Protein AF-A0A7S4QIR2-F1 (afdb_monomer_lite)

Secondary structure (DSSP, 8-state):
-PPPP---------------SSSHHHHHHHHHHHHHHHHHHHHTS--------------------------S--GGGSTTSPEEEEEEGGGGGGSTT-S---TT--SHHHHHHHHH-SS--TTTHHHHHHHHHHEEEEEEEEEEE-SSS-EEEEEEEEEETTS-EEEEEPPPPTT-PPP------------------S----------PPPPTTTHHHHTT-SSEEEES-GGGHHHHHH-TT--BTTBEEEE--GGG-EEETTEEEEEEEEESSSSEEEEEESS-TTPPEEEEETTS-EEEE---HHHHHHHHHHHHHHS---------SS---------

Sequence (340 aa):
AGFPAMAWDYGSPSIVYMLTSGTLPYVLALSIILPAVLATLLLRQPRRSAKATAARGGREARRPSVVEDESPGSLHEEPWCPRFEVKDWREADVIPGCPWDFEGCETVVDALGRIWCEALPGELEPAFEVLKIKVRGLQVARMAVSFPREEVRHAIIYTLQTGAELFGGDPLPRGRAPAAPAAQANAGLWQRRSGPQGGRTSAGQSGPASLPSHLAPFFHIHDGFGVLLSTRHLPLLLCSPDDSVDGSCFYVYPVRGLEAIKRHPHLFRFARVDRNCVACVHYHEEFAGIVYAESTGELVEEEEAPLAFIADTVSNIAGQRVVPPAYLGGPGAFGVTACE

Organism: NCBI:txid311494

Foldseek 3Di:
DDDDDDDDDDDDDDDDDDPDDDCVVVVVVCVVVVVVVVVVVVVPPPPPDDDDDDDDDDDDDDDDPPPPPPPDDDPCPPLQRKDKDKAFPVCQVVPPPRLFDCPPPPDPLSSLCRLLDPDADPLQVLLSVLLSVFFPGKMKMWIFGPPPHTDIWIKIWTQTPVRWIKIFTDADDDPCQPPDPDPDDDDDDDDDDDDDDDDDPPPDDDDQQGPQPLCNSVSRSGQFMWTDPDPVCVNVCVVPQVDADDRTHTQFHGSVPWAADPVGNQWTFGGDPDPFWTWIFGRPDNQTFIWIAGVVRDIDGDNDGPSNVVSVVSSCVSVDPPPVPVCPDDPDPPDDDDDD

Structure (mmCIF, N/CA/C/O backbone):
data_AF-A0A7S4QIR2-F1
#
_entry.id   AF-A0A7S4QIR2-F1
#
loop_
_atom_site.group_PDB
_atom_site.id
_atom_site.type_symbol
_atom_site.label_atom_id
_atom_site.label_alt_id
_atom_site.label_comp_id
_atom_site.label_asym_id
_atom_site.label_entity_id
_atom_site.label_seq_id
_atom_site.pdbx_PDB_ins_code
_atom_site.Cartn_x
_atom_site.Cartn_y
_atom_site.Cartn_z
_atom_site.occupancy
_atom_site.B_iso_or_equiv
_atom_site.auth_seq_id
_atom_site.auth_comp_id
_atom_site.auth_asym_id
_atom_site.auth_atom_id
_atom_site.pdbx_PDB_model_num
ATOM 1 N N . ALA A 1 1 ? 43.547 27.222 -8.861 1.00 40.31 1 ALA A N 1
ATOM 2 C CA . ALA A 1 1 ? 43.190 25.940 -9.494 1.00 40.31 1 ALA A CA 1
ATOM 3 C C . ALA A 1 1 ? 41.775 26.095 -10.028 1.00 40.31 1 ALA A C 1
ATOM 5 O O . ALA A 1 1 ? 40.846 26.173 -9.237 1.00 40.31 1 ALA A O 1
ATOM 6 N N . GLY A 1 2 ? 41.659 26.358 -11.330 1.00 33.16 2 GLY A N 1
ATOM 7 C CA . GLY A 1 2 ? 40.400 26.694 -11.995 1.00 33.16 2 GLY A CA 1
ATOM 8 C C . GLY A 1 2 ? 39.723 25.452 -12.564 1.00 33.16 2 GLY A C 1
ATOM 9 O O . GLY A 1 2 ? 40.399 24.567 -13.083 1.00 33.16 2 GLY A O 1
ATOM 10 N N . PHE A 1 3 ? 38.400 25.409 -12.455 1.00 33.38 3 PHE A N 1
ATOM 11 C CA . PHE A 1 3 ? 37.543 24.425 -13.110 1.00 33.38 3 PHE A CA 1
ATOM 12 C C . PHE A 1 3 ? 37.238 24.879 -14.546 1.00 33.38 3 PHE A C 1
ATOM 14 O O . PHE A 1 3 ? 36.946 26.063 -14.739 1.00 33.38 3 PHE A O 1
ATOM 21 N N . PRO A 1 4 ? 37.283 23.992 -15.556 1.00 47.09 4 PRO A N 1
ATOM 22 C CA . PRO A 1 4 ? 36.848 24.340 -16.898 1.00 47.09 4 PRO A CA 1
ATOM 23 C C . PRO A 1 4 ? 35.325 24.199 -17.016 1.00 47.09 4 PRO A C 1
ATOM 25 O O . PRO A 1 4 ? 34.746 23.177 -16.653 1.00 47.09 4 PRO A O 1
ATOM 28 N N . ALA A 1 5 ? 34.689 25.237 -17.555 1.00 34.31 5 ALA A N 1
ATOM 29 C CA . ALA A 1 5 ? 33.314 25.197 -18.028 1.00 34.31 5 ALA A CA 1
ATOM 30 C C . ALA A 1 5 ? 33.271 24.474 -19.385 1.00 34.31 5 ALA A C 1
ATOM 32 O O . ALA A 1 5 ? 33.912 24.917 -20.338 1.00 34.31 5 ALA A O 1
ATOM 33 N N . MET A 1 6 ? 32.524 23.371 -19.477 1.00 34.59 6 MET A N 1
ATOM 34 C CA . MET A 1 6 ? 32.140 22.776 -20.759 1.00 34.59 6 MET A CA 1
ATOM 35 C C . MET A 1 6 ? 30.859 23.444 -21.254 1.00 34.59 6 MET A C 1
ATOM 37 O O . MET A 1 6 ? 29.791 23.279 -20.666 1.00 34.59 6 MET A O 1
ATOM 41 N N . ALA A 1 7 ? 30.988 24.194 -22.345 1.00 32.38 7 ALA A N 1
ATOM 42 C CA . ALA A 1 7 ? 29.878 24.632 -23.174 1.00 32.38 7 ALA A CA 1
ATOM 43 C C . ALA A 1 7 ? 29.442 23.470 -24.079 1.00 32.38 7 ALA A C 1
ATOM 45 O O . ALA A 1 7 ? 30.278 22.874 -24.758 1.00 32.38 7 ALA A O 1
ATOM 46 N N . TRP A 1 8 ? 28.146 23.165 -24.092 1.00 34.56 8 TRP A N 1
ATOM 47 C CA . TRP A 1 8 ? 27.540 22.282 -25.086 1.00 34.56 8 TRP A CA 1
ATOM 48 C C . TRP A 1 8 ? 26.846 23.139 -26.144 1.00 34.56 8 TRP A C 1
ATOM 50 O O . TRP A 1 8 ? 25.890 23.857 -25.851 1.00 34.56 8 TRP A O 1
ATOM 60 N N . ASP A 1 9 ? 27.373 23.065 -27.365 1.00 30.25 9 ASP A N 1
ATOM 61 C CA . ASP A 1 9 ? 26.787 23.600 -28.592 1.00 30.25 9 ASP A CA 1
ATOM 62 C C . ASP A 1 9 ? 25.507 22.820 -28.937 1.00 30.25 9 ASP A C 1
ATOM 64 O O . ASP A 1 9 ? 25.559 21.634 -29.269 1.00 30.25 9 ASP A O 1
ATOM 68 N N . TYR A 1 10 ? 24.348 23.482 -28.899 1.00 35.03 10 TYR A N 1
ATOM 69 C CA . TYR A 1 10 ? 23.108 22.958 -29.477 1.00 35.03 10 TYR A CA 1
ATOM 70 C C . TYR A 1 10 ? 22.998 23.412 -30.935 1.00 35.03 10 TYR A C 1
ATOM 72 O O . TYR A 1 10 ? 22.416 24.449 -31.253 1.00 35.03 10 TYR A O 1
ATOM 80 N N . GLY A 1 11 ? 23.563 22.609 -31.834 1.00 35.25 11 GLY A N 1
ATOM 81 C CA . GLY A 1 11 ? 23.350 22.714 -33.273 1.00 35.25 11 GLY A CA 1
ATOM 82 C C . GLY A 1 11 ? 22.461 21.580 -33.775 1.00 35.25 11 GLY A C 1
ATOM 83 O O . GLY A 1 11 ? 22.920 20.453 -33.936 1.00 35.25 11 GLY A O 1
ATOM 84 N N . SER A 1 12 ? 21.193 21.867 -34.073 1.00 33.28 12 SER A N 1
ATOM 85 C CA . SER A 1 12 ? 20.391 21.053 -34.998 1.00 33.28 12 SER A CA 1
ATOM 86 C C . SER A 1 12 ? 19.297 21.896 -35.653 1.00 33.28 12 SER A C 1
ATOM 88 O O . SER A 1 12 ? 18.289 22.203 -35.018 1.00 33.28 12 SER A O 1
ATOM 90 N N . PRO A 1 13 ? 19.453 22.268 -36.934 1.00 48.66 13 PRO A N 1
ATOM 91 C CA . PRO A 1 13 ? 18.337 22.656 -37.773 1.00 48.66 13 PRO A CA 1
ATOM 92 C C . PRO A 1 13 ? 17.776 21.396 -38.439 1.00 48.66 13 PRO A C 1
ATOM 94 O O . PRO A 1 13 ? 18.553 20.626 -38.999 1.00 48.66 13 PRO A O 1
ATOM 97 N N . SER A 1 14 ? 16.454 21.192 -38.387 1.00 42.06 14 SER A N 1
ATOM 98 C CA . SER A 1 14 ? 15.613 20.552 -39.429 1.00 42.06 14 SER A CA 1
ATOM 99 C C . SER A 1 14 ? 14.332 19.952 -38.831 1.00 42.06 14 SER A C 1
ATOM 101 O O . SER A 1 14 ? 14.169 18.739 -38.779 1.00 42.06 14 SER A O 1
ATOM 103 N N . ILE A 1 15 ? 13.381 20.799 -38.426 1.00 42.28 15 ILE A N 1
ATOM 104 C CA . ILE A 1 15 ? 11.953 20.432 -38.438 1.00 42.28 15 ILE A CA 1
ATOM 105 C C . ILE A 1 15 ? 11.211 21.562 -39.151 1.00 42.28 15 ILE A C 1
ATOM 107 O O . ILE A 1 15 ? 10.480 22.356 -38.572 1.00 42.28 15 ILE A O 1
ATOM 111 N N . VAL A 1 16 ? 11.476 21.682 -40.444 1.00 49.97 16 VAL A N 1
ATOM 112 C CA . VAL A 1 16 ? 10.614 22.389 -41.389 1.00 49.97 16 VAL A CA 1
ATOM 113 C C . VAL A 1 16 ? 10.479 21.432 -42.567 1.00 49.97 16 VAL A C 1
ATOM 115 O O . VAL A 1 16 ? 11.463 20.797 -42.925 1.00 49.97 16 VAL A O 1
ATOM 118 N N . TYR A 1 17 ? 9.272 21.330 -43.125 1.00 47.22 17 TYR A N 1
ATOM 119 C CA . TYR A 1 17 ? 8.807 20.402 -44.171 1.00 47.22 17 TYR A CA 1
ATOM 120 C C . TYR A 1 17 ? 8.078 19.148 -43.676 1.00 47.22 17 TYR A C 1
ATOM 122 O O . TYR A 1 17 ? 8.627 18.058 -43.681 1.00 47.22 17 TYR A O 1
ATOM 130 N N . MET A 1 18 ? 6.791 19.313 -43.342 1.00 44.47 18 MET A N 1
ATOM 131 C CA . MET A 1 18 ? 5.705 18.354 -43.645 1.00 44.47 18 MET A CA 1
ATOM 132 C C . MET A 1 18 ? 4.333 19.035 -43.448 1.00 44.47 18 MET A C 1
ATOM 134 O O . MET A 1 18 ? 3.456 18.562 -42.735 1.00 44.47 18 MET A O 1
ATOM 138 N N . LEU A 1 19 ? 4.139 20.193 -44.085 1.00 50.75 19 LEU A N 1
ATOM 139 C CA . LEU A 1 19 ? 2.816 20.799 -44.274 1.00 50.75 19 LEU A CA 1
ATOM 140 C C . LEU A 1 19 ? 2.631 21.093 -45.760 1.00 50.75 19 LEU A C 1
ATOM 142 O O . LEU A 1 19 ? 2.677 22.238 -46.197 1.00 50.75 19 LEU A O 1
ATOM 146 N N . THR A 1 20 ? 2.447 20.042 -46.556 1.00 53.03 20 THR A N 1
ATOM 147 C CA . THR A 1 20 ? 1.865 20.189 -47.891 1.00 53.03 20 THR A CA 1
ATOM 148 C C . THR A 1 20 ? 0.744 19.172 -48.092 1.00 53.03 20 THR A C 1
ATOM 150 O O . THR A 1 20 ? 0.913 17.969 -47.931 1.00 53.03 20 THR A O 1
ATOM 153 N N . SER A 1 21 ? -0.424 19.736 -48.417 1.00 58.56 21 SER A N 1
ATOM 154 C CA . SER A 1 21 ? -1.583 19.140 -49.094 1.00 58.56 21 SER A CA 1
ATOM 155 C C . SER A 1 21 ? -2.268 17.918 -48.463 1.00 58.56 21 SER A C 1
ATOM 157 O O . SER A 1 21 ? -1.965 16.780 -48.799 1.00 58.56 21 SER A O 1
ATOM 159 N N . GLY A 1 22 ? -3.313 18.160 -47.658 1.00 56.31 22 GLY A N 1
ATOM 160 C CA . GLY A 1 22 ? -4.397 17.177 -47.488 1.00 56.31 22 GLY A CA 1
ATOM 161 C C . GLY A 1 22 ? -5.277 17.351 -46.249 1.00 56.31 22 GLY A C 1
ATOM 162 O O . GLY A 1 22 ? -6.480 17.115 -46.311 1.00 56.31 22 GLY A O 1
ATOM 163 N N . THR A 1 23 ? -4.711 17.797 -45.127 1.00 62.25 23 THR A N 1
ATOM 164 C CA . THR A 1 23 ? -5.392 17.743 -43.815 1.00 62.25 23 THR A CA 1
ATOM 165 C C . THR A 1 23 ? -6.011 19.065 -43.362 1.00 62.25 23 THR A C 1
ATOM 167 O O . THR A 1 23 ? -6.930 19.067 -42.545 1.00 62.25 23 THR A O 1
ATOM 170 N N . LEU A 1 24 ? -5.585 20.192 -43.939 1.00 66.19 24 LEU A N 1
ATOM 171 C CA . LEU A 1 24 ? -6.069 21.529 -43.580 1.00 66.19 24 LEU A CA 1
ATOM 172 C C . LEU A 1 24 ? -7.601 21.729 -43.691 1.00 66.19 24 LEU A C 1
ATOM 174 O O . LEU A 1 24 ? -8.170 22.329 -42.777 1.00 66.19 24 LEU A O 1
ATOM 178 N N . PRO A 1 25 ? -8.310 21.219 -44.725 1.00 73.69 25 PRO A N 1
ATOM 179 C CA . PRO A 1 25 ? -9.761 21.405 -44.799 1.00 73.69 25 PRO A CA 1
ATOM 180 C C . PRO A 1 25 ? -10.516 20.599 -43.731 1.00 73.69 25 PRO A C 1
ATOM 182 O O . PRO A 1 25 ? -11.567 21.037 -43.269 1.00 73.69 25 PRO A O 1
ATOM 185 N N . TYR A 1 26 ? -9.972 19.464 -43.281 1.00 75.06 26 TYR A N 1
ATOM 186 C CA . TYR A 1 26 ? -10.597 18.642 -42.241 1.00 75.06 26 TYR A CA 1
ATOM 187 C C . TYR A 1 26 ? -10.483 19.283 -40.859 1.00 75.06 26 TYR A C 1
ATOM 189 O O . TYR A 1 26 ? -11.451 19.265 -40.101 1.00 75.06 26 TYR A O 1
ATOM 197 N N . VAL A 1 27 ? -9.340 19.903 -40.553 1.00 76.50 27 VAL A N 1
ATOM 198 C CA . VAL A 1 27 ? -9.139 20.621 -39.283 1.00 76.50 27 VAL A CA 1
ATOM 199 C C . VAL A 1 27 ? -10.072 21.835 -39.189 1.00 76.50 27 VAL A C 1
ATOM 201 O O . VAL A 1 27 ? -10.666 22.065 -38.137 1.00 76.50 27 VAL A O 1
ATOM 204 N N . LEU A 1 28 ? -10.280 22.559 -40.296 1.00 76.62 28 LEU A N 1
ATOM 205 C CA . LEU A 1 28 ? -11.232 23.676 -40.357 1.00 76.62 28 LEU A CA 1
ATOM 206 C C . LEU A 1 28 ? -12.701 23.226 -40.295 1.00 76.62 28 LEU A C 1
ATOM 208 O O . LEU A 1 28 ? -13.521 23.903 -39.684 1.00 76.62 28 LEU A O 1
ATOM 212 N N . ALA A 1 29 ? -13.057 22.083 -40.886 1.00 80.94 29 ALA A N 1
ATOM 213 C CA . ALA A 1 29 ? -14.421 21.560 -40.785 1.00 80.94 29 ALA A CA 1
ATOM 214 C C . ALA A 1 29 ? -14.751 21.089 -39.355 1.00 80.94 29 ALA A C 1
ATOM 216 O O . ALA A 1 29 ? -15.832 21.373 -38.833 1.00 80.94 29 ALA A O 1
ATOM 217 N N . LEU A 1 30 ? -13.808 20.412 -38.690 1.00 80.94 30 LEU A N 1
ATOM 218 C CA . LEU A 1 30 ? -13.975 19.932 -37.314 1.00 80.94 30 LEU A CA 1
ATOM 219 C C . LEU A 1 30 ? -14.089 21.073 -36.298 1.00 80.94 30 LEU A C 1
ATOM 221 O O . LEU A 1 30 ? -14.890 20.966 -35.367 1.00 80.94 30 LEU A O 1
ATOM 225 N N . SER A 1 31 ? -13.364 22.180 -36.492 1.00 83.81 31 SER A N 1
ATOM 226 C CA . SER A 1 31 ? -13.429 23.331 -35.583 1.00 83.81 31 SER A CA 1
ATOM 227 C C . SER A 1 31 ? -14.770 24.074 -35.626 1.00 83.81 31 SER A C 1
ATOM 229 O O . SER A 1 31 ? -15.114 24.742 -34.655 1.00 83.81 31 SER A O 1
ATOM 231 N N . ILE A 1 32 ? -15.562 23.919 -36.695 1.00 86.62 32 ILE A N 1
ATOM 232 C CA . ILE A 1 32 ? -16.892 24.539 -36.827 1.00 86.62 32 ILE A CA 1
ATOM 233 C C . ILE A 1 32 ? -18.004 23.603 -36.332 1.00 86.62 32 ILE A C 1
ATOM 235 O O . ILE A 1 32 ? -18.962 24.051 -35.699 1.00 86.62 32 ILE A O 1
ATOM 239 N N . ILE A 1 33 ? -17.893 22.297 -36.591 1.00 87.38 33 ILE A N 1
ATOM 240 C CA . ILE A 1 33 ? -18.950 21.334 -36.245 1.00 87.38 33 ILE A CA 1
ATOM 241 C C . ILE A 1 33 ? -18.983 21.064 -34.734 1.00 87.38 33 ILE A C 1
ATOM 243 O O . ILE A 1 33 ? -20.063 20.990 -34.143 1.00 87.38 33 ILE A O 1
ATOM 247 N N . LEU A 1 34 ? -17.818 20.952 -34.086 1.00 83.81 34 LEU A N 1
ATOM 248 C CA . LEU A 1 34 ? -17.737 20.567 -32.674 1.00 83.81 34 LEU A CA 1
ATOM 249 C C . LEU A 1 34 ? -18.413 21.580 -31.721 1.00 83.81 34 LEU A C 1
ATOM 251 O O . LEU A 1 34 ? -19.202 21.147 -30.875 1.00 83.81 34 LEU A O 1
ATOM 255 N N . PRO A 1 35 ? -18.217 22.910 -31.862 1.00 86.31 35 PRO A N 1
ATOM 256 C CA . PRO A 1 35 ? -18.888 23.894 -31.010 1.00 86.31 35 PRO A CA 1
ATOM 257 C C . PRO A 1 35 ? -20.405 23.932 -31.222 1.00 86.31 35 PRO A C 1
ATOM 259 O O . PRO A 1 35 ? -21.154 24.098 -30.260 1.00 86.31 35 PRO A O 1
ATOM 262 N N . ALA A 1 36 ? -20.874 23.739 -32.460 1.00 86.75 36 ALA A N 1
ATOM 263 C CA . ALA A 1 36 ? -22.302 23.727 -32.775 1.00 86.75 36 ALA A CA 1
ATOM 264 C C . ALA A 1 36 ? -23.016 22.533 -32.119 1.00 86.75 36 ALA A C 1
ATOM 266 O O . ALA A 1 36 ? -24.077 22.694 -31.509 1.00 86.75 36 ALA A O 1
ATOM 267 N N . VAL A 1 37 ? -22.402 21.345 -32.167 1.00 86.81 37 VAL A N 1
ATOM 268 C CA . VAL A 1 37 ? -22.926 20.147 -31.492 1.00 86.81 37 VAL A CA 1
ATOM 269 C C . VAL A 1 37 ? -22.935 20.347 -29.974 1.00 86.81 37 VAL A C 1
ATOM 271 O O . VAL A 1 37 ? -23.957 20.095 -29.332 1.00 86.81 37 VAL A O 1
ATOM 274 N N . LEU A 1 38 ? -21.857 20.884 -29.396 1.00 85.19 38 LEU A N 1
ATOM 275 C CA . LEU A 1 38 ? -21.775 21.134 -27.954 1.00 85.19 38 LEU A CA 1
ATOM 276 C C . LEU A 1 38 ? -22.833 22.149 -27.481 1.00 85.19 38 LEU A C 1
ATOM 278 O O . LEU A 1 38 ? -23.506 21.916 -26.476 1.00 85.19 38 LEU A O 1
ATOM 282 N N . ALA A 1 39 ? -23.059 23.223 -28.244 1.00 87.25 39 ALA A N 1
ATOM 283 C CA . ALA A 1 39 ? -24.096 24.211 -27.951 1.00 87.25 39 ALA A CA 1
ATOM 284 C C . ALA A 1 39 ? -25.507 23.598 -27.989 1.00 87.25 39 ALA A C 1
ATOM 286 O O . ALA A 1 39 ? -26.316 23.847 -27.094 1.00 87.25 39 ALA A O 1
ATOM 287 N N . THR A 1 40 ? -25.803 22.740 -28.973 1.00 83.44 40 THR A N 1
ATOM 288 C CA . THR A 1 40 ? -27.113 22.064 -29.042 1.00 83.44 40 THR A CA 1
ATOM 289 C C . THR A 1 40 ? -27.350 21.070 -27.904 1.00 83.44 40 THR A C 1
ATOM 291 O O . THR A 1 40 ? -28.488 20.927 -27.453 1.00 83.44 40 THR A O 1
ATOM 294 N N . LEU A 1 41 ? -26.300 20.417 -27.395 1.00 80.44 41 LEU A N 1
ATOM 295 C CA . LEU A 1 41 ? -26.405 19.503 -26.255 1.00 80.44 41 LEU A CA 1
ATOM 296 C C . LEU A 1 41 ? -26.618 20.250 -24.934 1.00 80.44 41 LEU A C 1
ATOM 298 O O . LEU A 1 41 ? -27.446 19.832 -24.124 1.00 80.44 41 LEU A O 1
ATOM 302 N N . LEU A 1 42 ? -25.941 21.384 -24.738 1.00 78.56 42 LEU A N 1
ATOM 303 C CA . LEU A 1 42 ? -26.104 22.203 -23.533 1.00 78.56 42 LEU A CA 1
ATOM 304 C C . LEU A 1 42 ? -27.481 22.881 -23.469 1.00 78.56 42 LEU A C 1
ATOM 306 O O . LEU A 1 42 ? -28.078 22.957 -22.397 1.00 78.56 42 LEU A O 1
ATOM 310 N N . LEU A 1 43 ? -28.039 23.292 -24.612 1.00 80.38 43 LEU A N 1
ATOM 311 C CA . LEU A 1 43 ? -29.381 23.885 -24.677 1.00 80.38 43 LEU A CA 1
ATOM 312 C C . LEU A 1 43 ? -30.519 22.863 -24.504 1.00 80.38 43 LEU A C 1
ATOM 314 O O . LEU A 1 43 ? -31.653 23.254 -24.229 1.00 80.38 43 LEU A O 1
ATOM 318 N N . ARG A 1 44 ? -30.241 21.558 -24.639 1.00 76.25 44 ARG A N 1
ATOM 319 C CA . ARG A 1 44 ? -31.231 20.479 -24.467 1.00 76.25 44 ARG A CA 1
ATOM 320 C C . ARG A 1 44 ? -31.333 19.927 -23.048 1.00 76.25 44 ARG A C 1
ATOM 322 O O . ARG A 1 44 ? -32.160 19.047 -22.822 1.00 76.25 44 ARG A O 1
ATOM 329 N N . GLN A 1 45 ? -30.553 20.425 -22.092 1.00 64.44 45 GLN A N 1
ATOM 330 C CA . GLN A 1 45 ? -30.680 19.999 -20.699 1.00 64.44 45 GLN A CA 1
ATOM 331 C C . GLN A 1 45 ? -32.043 20.455 -20.132 1.00 64.44 45 GLN A C 1
ATOM 333 O O . GLN A 1 45 ? -32.291 21.659 -20.013 1.00 64.44 45 GLN A O 1
ATOM 338 N N . PRO A 1 46 ? -32.958 19.526 -19.788 1.00 50.44 46 PRO A N 1
ATOM 339 C CA . PRO A 1 46 ? -34.255 19.882 -19.238 1.00 50.44 46 PRO A CA 1
ATOM 340 C C . PRO A 1 46 ? -34.051 20.533 -17.870 1.00 50.44 46 PRO A C 1
ATOM 342 O O . PRO A 1 46 ? -33.529 19.911 -16.943 1.00 50.44 46 PRO A O 1
ATOM 345 N N . ARG A 1 47 ? -34.474 21.798 -17.744 1.00 51.44 47 ARG A N 1
ATOM 346 C CA . ARG A 1 47 ? -34.512 22.538 -16.476 1.00 51.44 47 ARG A CA 1
ATOM 347 C C . ARG A 1 47 ? -35.273 21.714 -15.434 1.00 51.44 47 ARG A C 1
ATOM 349 O O . ARG A 1 47 ? -36.503 21.709 -15.416 1.00 51.44 47 ARG A O 1
ATOM 356 N N . ARG A 1 48 ? -34.543 21.024 -14.552 1.00 51.53 48 ARG A N 1
ATOM 357 C CA . ARG A 1 48 ? -35.110 20.402 -13.354 1.00 51.53 48 ARG A CA 1
ATOM 358 C C . ARG A 1 48 ? -35.636 21.522 -12.461 1.00 51.53 48 ARG A C 1
ATOM 360 O O . ARG A 1 48 ? -34.880 22.256 -11.835 1.00 51.53 48 ARG A O 1
ATOM 367 N N . SER A 1 49 ? -36.955 21.677 -12.490 1.00 48.03 49 SER A N 1
ATOM 368 C CA . SER A 1 49 ? -37.720 22.585 -11.645 1.00 48.03 49 SER A CA 1
ATOM 369 C C . SER A 1 49 ? -37.515 22.196 -10.181 1.00 48.03 49 SER A C 1
ATOM 371 O O . SER A 1 49 ? -38.005 21.164 -9.725 1.00 48.03 49 SER A O 1
ATOM 373 N N . ALA A 1 50 ? -36.769 23.022 -9.450 1.00 52.03 50 ALA A N 1
ATOM 374 C CA . ALA A 1 50 ? -36.710 22.968 -8.000 1.00 52.03 50 ALA A CA 1
ATOM 375 C C . ALA A 1 50 ? -38.051 23.472 -7.446 1.00 52.03 50 ALA A C 1
ATOM 377 O O . ALA A 1 50 ? -38.298 24.676 -7.376 1.00 52.03 50 ALA A O 1
ATOM 378 N N . LYS A 1 51 ? -38.941 22.546 -7.079 1.00 57.19 51 LYS A N 1
ATOM 379 C CA . LYS A 1 51 ? -40.112 22.864 -6.260 1.00 57.19 51 LYS A CA 1
ATOM 380 C C . LYS A 1 51 ? -39.696 22.899 -4.796 1.00 57.19 51 LYS A C 1
ATOM 382 O O . LYS A 1 51 ? -39.502 21.866 -4.163 1.00 57.19 51 LYS A O 1
ATOM 387 N N . ALA A 1 52 ? -39.594 24.117 -4.278 1.00 52.94 52 ALA A N 1
ATOM 388 C CA . ALA A 1 52 ? -39.761 24.402 -2.866 1.00 52.94 52 ALA A CA 1
ATOM 389 C C . ALA A 1 52 ? -41.176 23.993 -2.430 1.00 52.94 52 ALA A C 1
ATOM 391 O O . ALA A 1 52 ? -42.151 24.363 -3.083 1.00 52.94 52 ALA A O 1
ATOM 392 N N . THR A 1 53 ? -41.294 23.287 -1.306 1.00 50.09 53 THR A N 1
ATOM 393 C CA . THR A 1 53 ? -42.560 23.250 -0.567 1.00 50.09 53 THR A CA 1
ATOM 394 C C . THR A 1 53 ? -42.277 23.175 0.922 1.00 50.09 53 THR A C 1
ATOM 396 O O . THR A 1 53 ? -41.765 22.181 1.428 1.00 50.09 53 THR A O 1
ATOM 399 N N . ALA A 1 54 ? -42.608 24.267 1.602 1.00 54.62 54 ALA A N 1
ATOM 400 C CA . ALA A 1 54 ? -42.745 24.339 3.041 1.00 54.62 54 ALA A CA 1
ATOM 401 C C . ALA A 1 54 ? -44.215 24.104 3.436 1.00 54.62 54 ALA A C 1
ATOM 403 O O . ALA A 1 54 ? -45.126 24.479 2.703 1.00 54.62 54 ALA A O 1
ATOM 404 N N . ALA A 1 55 ? -44.380 23.590 4.657 1.00 50.53 55 ALA A N 1
ATOM 405 C CA . ALA A 1 55 ? -45.507 23.783 5.575 1.00 50.53 55 ALA A CA 1
ATOM 406 C C . ALA A 1 55 ? -46.831 22.992 5.389 1.00 50.53 55 ALA A C 1
ATOM 408 O O . ALA A 1 55 ? -47.668 23.301 4.553 1.00 50.53 55 ALA A O 1
ATOM 409 N N . ARG A 1 56 ? -47.055 22.117 6.390 1.00 48.88 56 ARG A N 1
ATOM 410 C CA . ARG A 1 56 ? -48.189 22.112 7.349 1.00 48.88 56 ARG A CA 1
ATOM 411 C C . ARG A 1 56 ? -49.574 21.646 6.859 1.00 48.88 56 ARG A C 1
ATOM 413 O O . ARG A 1 56 ? -50.227 22.305 6.065 1.00 48.88 56 ARG A O 1
ATOM 420 N N . GLY A 1 57 ? -50.104 20.607 7.516 1.00 39.09 57 GLY A N 1
ATOM 421 C CA . GLY A 1 57 ? -51.545 20.322 7.540 1.00 39.09 57 GLY A CA 1
ATOM 422 C C . GLY A 1 57 ? -51.871 18.874 7.888 1.00 39.09 57 GLY A C 1
ATOM 423 O O . GLY A 1 57 ? -51.751 17.997 7.043 1.00 39.09 57 GLY A O 1
ATOM 424 N N . GLY A 1 58 ? -52.285 18.626 9.133 1.00 56.12 58 GLY A N 1
ATOM 425 C CA . GLY A 1 58 ? -52.741 17.315 9.579 1.00 56.12 58 GLY A CA 1
ATOM 426 C C . GLY A 1 58 ? -54.015 16.863 8.866 1.00 56.12 58 GLY A C 1
ATOM 427 O O . GLY A 1 58 ? -54.961 17.634 8.706 1.00 56.12 58 GLY A O 1
ATOM 428 N N . ARG A 1 59 ? -54.048 15.585 8.486 1.00 47.41 59 ARG A N 1
ATOM 429 C CA . ARG A 1 59 ? -55.286 14.830 8.313 1.00 47.41 59 ARG A CA 1
ATOM 430 C C . ARG A 1 59 ? -54.992 13.350 8.503 1.00 47.41 59 ARG A C 1
ATOM 432 O O . ARG A 1 59 ? -54.232 12.743 7.758 1.00 47.41 59 ARG A O 1
ATOM 439 N N . GLU A 1 60 ? -55.595 12.819 9.550 1.00 54.84 60 GLU A N 1
ATOM 440 C CA . GLU A 1 60 ? -55.642 11.418 9.928 1.00 54.84 60 GLU A CA 1
ATOM 441 C C . GLU A 1 60 ? -56.388 10.645 8.832 1.00 54.84 60 GLU A C 1
ATOM 443 O O . GLU A 1 60 ? -57.615 10.634 8.758 1.00 54.84 60 GLU A O 1
ATOM 448 N N . ALA A 1 61 ? -55.624 10.082 7.897 1.00 49.28 61 ALA A N 1
ATOM 449 C CA . ALA A 1 61 ? -56.124 9.246 6.820 1.00 49.28 61 ALA A CA 1
ATOM 450 C C . ALA A 1 61 ? -55.579 7.831 7.020 1.00 49.28 61 ALA A C 1
ATOM 452 O O . ALA A 1 61 ? -54.386 7.577 6.878 1.00 49.28 61 ALA A O 1
ATOM 453 N N . ARG A 1 62 ? -56.501 6.946 7.415 1.00 48.66 62 ARG A N 1
ATOM 454 C CA . ARG A 1 62 ? -56.528 5.489 7.222 1.00 48.66 62 ARG A CA 1
ATOM 455 C C . ARG A 1 62 ? -55.269 4.934 6.537 1.00 48.66 62 ARG A C 1
ATOM 457 O O . ARG A 1 62 ? -55.127 5.052 5.323 1.00 48.66 62 ARG A O 1
ATOM 464 N N . ARG A 1 63 ? -54.395 4.300 7.331 1.00 46.00 63 ARG A N 1
ATOM 465 C CA . ARG A 1 63 ? -53.258 3.499 6.850 1.00 46.00 63 ARG A CA 1
ATOM 466 C C . ARG A 1 63 ? -53.761 2.489 5.806 1.00 46.00 63 ARG A C 1
ATOM 468 O O . ARG A 1 63 ? -54.519 1.594 6.187 1.00 46.00 63 ARG A O 1
ATOM 475 N N . PRO A 1 64 ? -53.362 2.590 4.527 1.00 51.38 64 PRO A N 1
ATOM 476 C CA . PRO A 1 64 ? -53.358 1.422 3.669 1.00 51.38 64 PRO A CA 1
ATOM 477 C C . PRO A 1 64 ? -52.333 0.460 4.267 1.00 51.38 64 PRO A C 1
ATOM 479 O O . PRO A 1 64 ? -51.232 0.874 4.635 1.00 51.38 64 PRO A O 1
ATOM 482 N N . SER A 1 65 ? -52.715 -0.803 4.424 1.00 51.34 65 SER A N 1
ATOM 483 C CA . SER A 1 65 ? -51.775 -1.890 4.667 1.00 51.34 65 SER A CA 1
ATOM 484 C C . SER A 1 65 ? -50.707 -1.818 3.581 1.00 51.34 65 SER A C 1
ATOM 486 O O . SER A 1 65 ? -50.993 -2.106 2.417 1.00 51.34 65 SER A O 1
ATOM 488 N N . VAL A 1 66 ? -49.520 -1.343 3.961 1.00 55.44 66 VAL A N 1
ATOM 489 C CA . VAL A 1 66 ? -48.302 -1.435 3.164 1.00 55.44 66 VAL A CA 1
ATOM 490 C C . VAL A 1 66 ? -48.110 -2.925 2.945 1.00 55.44 66 VAL A C 1
ATOM 492 O O . VAL A 1 66 ? -47.744 -3.648 3.866 1.00 55.44 66 VAL A O 1
ATOM 495 N N . VAL A 1 67 ? -48.500 -3.389 1.760 1.00 57.19 67 VAL A N 1
ATOM 496 C CA . VAL A 1 67 ? -47.995 -4.642 1.219 1.00 57.19 67 VAL A CA 1
ATOM 497 C C . VAL A 1 67 ? -46.489 -4.453 1.258 1.00 57.19 67 VAL A C 1
ATOM 499 O O . VAL A 1 67 ? -45.994 -3.494 0.663 1.00 57.19 67 VAL A O 1
ATOM 502 N N . GLU A 1 68 ? -45.812 -5.248 2.085 1.00 54.91 68 GLU A N 1
ATOM 503 C CA . GLU A 1 68 ? -44.360 -5.336 2.094 1.00 54.91 68 GLU A CA 1
ATOM 504 C C . GLU A 1 68 ? -43.969 -5.713 0.670 1.00 54.91 68 GLU A C 1
ATOM 506 O O . GLU A 1 68 ? -44.119 -6.851 0.234 1.00 54.91 68 GLU A O 1
ATOM 511 N N . ASP A 1 69 ? -43.624 -4.683 -0.096 1.00 48.50 69 ASP A N 1
ATOM 512 C CA . ASP A 1 69 ? -43.030 -4.798 -1.407 1.00 48.50 69 ASP A CA 1
ATOM 513 C C . ASP A 1 69 ? -41.690 -5.473 -1.126 1.00 48.50 69 ASP A C 1
ATOM 515 O O . ASP A 1 69 ? -40.762 -4.826 -0.628 1.00 48.50 69 ASP A O 1
ATOM 519 N N . GLU A 1 70 ? -41.658 -6.800 -1.292 1.00 60.44 70 GLU A N 1
ATOM 520 C CA . GLU A 1 70 ? -40.455 -7.625 -1.276 1.00 60.44 70 GLU A CA 1
ATOM 521 C C . GLU A 1 70 ? -39.537 -7.064 -2.357 1.00 60.44 70 GLU A C 1
ATOM 523 O O . GLU A 1 70 ? -39.555 -7.480 -3.517 1.00 60.44 70 GLU A O 1
ATOM 528 N N . SER A 1 71 ? -38.802 -6.016 -1.981 1.00 63.31 71 SER A N 1
ATOM 529 C CA . SER A 1 71 ? -37.885 -5.330 -2.867 1.00 63.31 71 SER A CA 1
ATOM 530 C C . SER A 1 71 ? -36.936 -6.393 -3.399 1.00 63.31 71 SER A C 1
ATOM 532 O O . SER A 1 71 ? -36.343 -7.115 -2.592 1.00 63.31 71 SER A O 1
ATOM 534 N N . PRO A 1 72 ? -36.821 -6.532 -4.731 1.00 61.56 72 PRO A N 1
ATOM 535 C CA . PRO A 1 72 ? -35.927 -7.507 -5.332 1.00 61.56 72 PRO A CA 1
ATOM 536 C C . PRO A 1 72 ? -34.548 -7.340 -4.693 1.00 61.56 72 PRO A C 1
ATOM 538 O O . PRO A 1 72 ? -34.076 -6.207 -4.570 1.00 61.56 72 PRO A O 1
ATOM 541 N N . GLY A 1 73 ? -33.998 -8.462 -4.212 1.00 65.25 73 GLY A N 1
ATOM 542 C CA . GLY A 1 73 ? -32.882 -8.542 -3.268 1.00 65.25 73 GLY A CA 1
ATOM 543 C C . GLY A 1 73 ? -31.830 -7.452 -3.450 1.00 65.25 73 GLY A C 1
ATOM 544 O O . GLY A 1 73 ? -31.404 -7.142 -4.563 1.00 65.25 73 GLY A O 1
ATOM 545 N N . SER A 1 74 ? -31.431 -6.850 -2.331 1.00 74.25 74 SER A N 1
ATOM 546 C CA . SER A 1 74 ? -30.383 -5.833 -2.302 1.00 74.25 74 SER A CA 1
ATOM 547 C C . SER A 1 74 ? -29.133 -6.366 -3.005 1.00 74.25 74 SER A C 1
ATOM 549 O O . SER A 1 74 ? -28.716 -7.489 -2.744 1.00 74.25 74 SER A O 1
ATOM 551 N N . LEU A 1 75 ? -28.491 -5.558 -3.855 1.00 69.69 75 LEU A N 1
ATOM 552 C CA . LEU A 1 75 ? -27.258 -5.925 -4.575 1.00 69.69 75 LEU A CA 1
ATOM 553 C C . LEU A 1 75 ? -26.135 -6.426 -3.633 1.00 69.69 75 LEU A C 1
ATOM 555 O O . LEU A 1 75 ? -25.220 -7.130 -4.048 1.00 69.69 75 LEU A O 1
ATOM 559 N N . HIS A 1 76 ? -26.222 -6.092 -2.344 1.00 72.12 76 HIS A N 1
ATOM 560 C CA . HIS A 1 76 ? -25.325 -6.569 -1.290 1.00 72.12 76 HIS A CA 1
ATOM 561 C C . HIS A 1 76 ? -25.530 -8.042 -0.889 1.00 72.12 76 HIS A C 1
ATOM 563 O O . HIS A 1 76 ? -24.672 -8.611 -0.218 1.00 72.12 76 HIS A O 1
ATOM 569 N N . GLU A 1 77 ? -26.644 -8.657 -1.279 1.00 76.62 77 GLU A N 1
ATOM 570 C CA . GLU A 1 77 ? -26.958 -10.070 -1.033 1.00 76.62 77 GLU A CA 1
ATOM 571 C C . GLU A 1 77 ? -26.479 -10.979 -2.172 1.00 76.62 77 GLU A C 1
ATOM 573 O O . GLU A 1 77 ? -26.508 -12.205 -2.044 1.00 76.62 77 GLU A O 1
ATOM 578 N N . GLU A 1 78 ? -26.005 -10.402 -3.281 1.00 78.31 78 GLU A N 1
ATOM 579 C CA . GLU A 1 78 ? -25.483 -11.179 -4.399 1.00 78.31 78 GLU A CA 1
ATOM 580 C C . GLU A 1 78 ? -24.200 -11.930 -3.987 1.00 78.31 78 GLU A C 1
ATOM 582 O O . GLU A 1 78 ? -23.290 -11.339 -3.399 1.00 78.31 78 GLU A O 1
ATOM 587 N N . PRO A 1 79 ? -24.061 -13.229 -4.316 1.00 75.56 79 PRO A N 1
ATOM 588 C CA . PRO A 1 79 ? -22.966 -14.071 -3.823 1.00 75.56 79 PRO A CA 1
ATOM 589 C C . PRO A 1 79 ? -21.587 -13.687 -4.380 1.00 75.56 79 PRO A C 1
ATOM 591 O O . PRO A 1 79 ? -20.568 -14.134 -3.860 1.00 75.56 79 PRO A O 1
ATOM 594 N N . TRP A 1 80 ? -21.536 -12.880 -5.441 1.00 78.06 80 TRP A N 1
ATOM 595 C CA . TRP A 1 80 ? -20.297 -12.321 -5.987 1.00 78.06 80 TRP A CA 1
ATOM 596 C C . TRP A 1 80 ? -19.934 -10.961 -5.384 1.00 78.06 80 TRP A C 1
ATOM 598 O O . TRP A 1 80 ? -18.831 -10.478 -5.634 1.00 78.06 80 TRP A O 1
ATOM 608 N N . CYS A 1 81 ? -20.831 -10.332 -4.617 1.00 83.12 81 CYS A N 1
ATOM 609 C CA . CYS A 1 81 ? -20.539 -9.067 -3.958 1.00 83.12 81 CYS A CA 1
ATOM 610 C C . CYS A 1 81 ? -19.534 -9.322 -2.819 1.00 83.12 81 CYS A C 1
ATOM 612 O O . CYS A 1 81 ? -19.817 -10.134 -1.930 1.00 83.12 81 CYS A O 1
ATOM 614 N N . PRO A 1 82 ? -18.355 -8.671 -2.816 1.00 88.94 82 PRO A N 1
ATOM 615 C CA . PRO A 1 82 ? -17.397 -8.828 -1.732 1.00 88.94 82 PRO A CA 1
ATOM 616 C C . PRO A 1 82 ? -18.026 -8.435 -0.394 1.00 88.94 82 PRO A C 1
ATOM 618 O O . PRO A 1 82 ? -18.565 -7.337 -0.244 1.00 88.94 82 PRO A O 1
ATOM 621 N N . ARG A 1 83 ? -17.929 -9.318 0.602 1.00 91.75 83 ARG A N 1
ATOM 622 C CA . ARG A 1 83 ? -18.324 -8.993 1.975 1.00 91.75 83 ARG A CA 1
ATOM 623 C C . ARG A 1 83 ? -17.212 -8.179 2.605 1.00 91.75 83 ARG A C 1
ATOM 625 O O . ARG A 1 83 ? -16.073 -8.638 2.670 1.00 91.75 83 ARG A O 1
ATOM 632 N N . PHE A 1 84 ? -17.558 -6.983 3.053 1.00 93.75 84 PHE A N 1
ATOM 633 C CA . PHE A 1 84 ? -16.606 -6.005 3.549 1.00 93.75 84 PHE A CA 1
ATOM 634 C C . PHE A 1 84 ? -16.968 -5.596 4.972 1.00 93.75 84 PHE A C 1
ATOM 636 O O . PHE A 1 84 ? -18.080 -5.138 5.229 1.00 93.75 84 PHE A O 1
ATOM 643 N N . GLU A 1 85 ? -16.020 -5.769 5.884 1.00 96.25 85 GLU A N 1
ATOM 644 C CA . GLU A 1 85 ? -16.130 -5.378 7.285 1.00 96.25 85 GLU A CA 1
ATOM 645 C C . GLU A 1 85 ? -14.933 -4.502 7.651 1.00 96.25 85 GLU A C 1
ATOM 647 O O . GLU A 1 85 ? -13.807 -4.794 7.256 1.00 96.25 85 GLU A O 1
ATOM 652 N N . VAL A 1 86 ? -15.176 -3.428 8.402 1.00 97.44 86 VAL A N 1
ATOM 653 C CA . VAL A 1 86 ? -14.132 -2.538 8.922 1.00 97.44 86 VAL A CA 1
ATOM 654 C C . VAL A 1 86 ? -14.381 -2.329 10.402 1.00 97.44 86 VAL A C 1
ATOM 656 O O . VAL A 1 86 ? -15.498 -1.985 10.795 1.00 97.44 86 VAL A O 1
ATOM 659 N N . LYS A 1 87 ? -13.339 -2.508 11.209 1.00 98.31 87 LYS A N 1
ATOM 660 C CA . LYS A 1 87 ? -13.367 -2.292 12.655 1.00 98.31 87 LYS A CA 1
ATOM 661 C C . LYS A 1 87 ? -12.228 -1.390 13.097 1.00 98.31 87 LYS A C 1
ATOM 663 O O . LYS A 1 87 ? -11.220 -1.257 12.403 1.00 98.31 87 LYS A O 1
ATOM 668 N N . ASP A 1 88 ? -12.396 -0.771 14.260 1.00 98.38 88 ASP A N 1
ATOM 669 C CA . ASP A 1 88 ? -11.280 -0.136 14.957 1.00 98.38 88 ASP A CA 1
ATOM 670 C C . ASP A 1 88 ? -10.211 -1.187 15.295 1.00 98.38 88 ASP A C 1
ATOM 672 O O . ASP A 1 88 ? -10.537 -2.353 15.525 1.00 98.38 88 ASP A O 1
ATOM 676 N N . TRP A 1 89 ? -8.938 -0.792 15.327 1.00 98.38 89 TRP A N 1
ATOM 677 C CA . TRP A 1 89 ? -7.833 -1.705 15.642 1.00 98.38 89 TRP A CA 1
ATOM 678 C C . TRP A 1 89 ? -7.983 -2.390 17.008 1.00 98.38 89 TRP A C 1
ATOM 680 O O . TRP A 1 89 ? -7.510 -3.509 17.185 1.00 98.38 89 TRP A O 1
ATOM 690 N N . ARG A 1 90 ? -8.690 -1.762 17.956 1.00 98.38 90 ARG A N 1
ATOM 691 C CA . ARG A 1 90 ? -8.989 -2.343 19.273 1.00 98.38 90 ARG A CA 1
ATOM 692 C C . ARG A 1 90 ? -9.966 -3.517 19.225 1.00 98.38 90 ARG A C 1
ATOM 694 O O . ARG A 1 90 ? -10.032 -4.264 20.189 1.00 98.38 90 ARG A O 1
ATOM 701 N N . GLU A 1 91 ? -10.726 -3.653 18.140 1.00 98.12 91 GLU A N 1
ATOM 702 C CA . GLU A 1 91 ? -11.688 -4.741 17.904 1.00 98.12 91 GLU A CA 1
ATOM 703 C C . GLU A 1 91 ? -11.154 -5.765 16.882 1.00 98.12 91 GLU A C 1
ATOM 705 O O . GLU A 1 91 ? -11.920 -6.533 16.295 1.00 98.12 91 GLU A O 1
ATOM 710 N N . ALA A 1 92 ? -9.847 -5.755 16.598 1.00 97.00 92 ALA A N 1
ATOM 711 C CA . ALA A 1 92 ? -9.253 -6.645 15.602 1.00 97.00 92 ALA A CA 1
ATOM 712 C C . ALA A 1 92 ? -9.351 -8.133 15.985 1.00 97.00 92 ALA A C 1
ATOM 714 O O . ALA A 1 92 ? -9.402 -8.985 15.101 1.00 97.00 92 ALA A O 1
ATOM 715 N N . ASP A 1 93 ? -9.425 -8.443 17.281 1.00 96.75 93 ASP A N 1
ATOM 716 C CA . ASP A 1 93 ? -9.620 -9.789 17.830 1.00 96.75 93 ASP A CA 1
ATOM 717 C C . ASP A 1 93 ? -10.979 -10.398 17.443 1.00 96.75 93 ASP A C 1
ATOM 719 O O . ASP A 1 93 ? -11.112 -11.616 17.310 1.00 96.75 93 ASP A O 1
ATOM 723 N N . VAL A 1 94 ? -11.981 -9.550 17.196 1.00 97.50 94 VAL A N 1
ATOM 724 C CA . VAL A 1 94 ? -13.309 -9.965 16.729 1.00 97.50 94 VAL A CA 1
ATOM 725 C C . VAL A 1 94 ? -13.297 -10.321 15.238 1.00 97.50 94 VAL A C 1
ATOM 727 O O . VAL A 1 94 ? -14.168 -11.061 14.778 1.00 97.50 94 VAL A O 1
ATOM 730 N N . ILE A 1 95 ? -12.315 -9.835 14.469 1.00 97.06 95 ILE A N 1
ATOM 731 C CA . ILE A 1 95 ? -12.215 -10.094 13.030 1.00 97.06 95 ILE A CA 1
ATOM 732 C C . ILE A 1 95 ? -11.642 -11.501 12.785 1.00 97.06 95 ILE A C 1
ATOM 734 O O . ILE A 1 95 ? -10.464 -11.754 13.058 1.00 97.06 95 ILE A O 1
ATOM 738 N N . PRO A 1 96 ? -12.399 -12.419 12.149 1.00 96.44 96 PRO A N 1
ATOM 739 C CA . PRO A 1 96 ? -11.910 -13.766 11.888 1.00 96.44 96 PRO A CA 1
ATOM 740 C C . PRO A 1 96 ? -10.668 -13.770 10.989 1.00 96.44 96 PRO A C 1
ATOM 742 O O . PRO A 1 96 ? -10.697 -13.272 9.855 1.00 96.44 96 PRO A O 1
ATOM 745 N N . GLY A 1 97 ? -9.596 -14.386 11.492 1.00 95.38 97 GLY A N 1
ATOM 746 C CA . GLY A 1 97 ? -8.335 -14.566 10.773 1.00 95.38 97 GLY A CA 1
ATOM 747 C C . GLY A 1 97 ? -7.481 -13.304 10.652 1.00 95.38 97 GLY A C 1
ATOM 748 O O . GLY A 1 97 ? -6.630 -13.272 9.770 1.00 95.38 97 GLY A O 1
ATOM 749 N N . CYS A 1 98 ? -7.716 -12.271 11.474 1.00 96.88 98 CYS A N 1
ATOM 750 C CA . CYS A 1 98 ? -6.867 -11.079 11.507 1.00 96.88 98 CYS A CA 1
ATOM 751 C C . CYS A 1 98 ? -5.389 -11.467 11.734 1.00 96.88 98 CYS A C 1
ATOM 753 O O . CYS A 1 98 ? -5.102 -12.180 12.697 1.00 96.88 98 CYS A O 1
ATOM 755 N N . PRO A 1 99 ? -4.447 -11.022 10.878 1.00 95.69 99 PRO A N 1
ATOM 756 C CA . PRO A 1 99 ? -3.033 -11.370 11.019 1.00 95.69 99 PRO A CA 1
ATOM 757 C C . PRO A 1 99 ? -2.298 -10.516 12.063 1.00 95.69 99 PRO A C 1
ATOM 759 O O . PRO A 1 99 ? -1.157 -10.824 12.402 1.00 95.69 99 PRO A O 1
ATOM 762 N N . TRP A 1 100 ? -2.926 -9.445 12.555 1.00 95.88 100 TRP A N 1
ATOM 763 C CA . TRP A 1 100 ? -2.349 -8.550 13.554 1.00 95.88 100 TRP A CA 1
ATOM 764 C C . TRP A 1 100 ? -2.943 -8.810 14.933 1.00 95.88 100 TRP A C 1
ATOM 766 O O . TRP A 1 100 ? -4.158 -8.954 15.077 1.00 95.88 100 TRP A O 1
ATOM 776 N N . ASP A 1 101 ? -2.065 -8.808 15.930 1.00 95.62 101 ASP A N 1
ATOM 777 C CA . ASP A 1 101 ? -2.403 -8.886 17.344 1.00 95.62 101 ASP A CA 1
ATOM 778 C C . ASP A 1 101 ? -2.015 -7.571 18.034 1.00 95.62 101 ASP A C 1
ATOM 780 O O . ASP A 1 101 ? -0.854 -7.146 17.999 1.00 95.62 101 ASP A O 1
ATOM 784 N N . PHE A 1 102 ? -3.012 -6.929 18.641 1.00 97.25 102 PHE A N 1
ATOM 785 C CA . PHE A 1 102 ? -2.886 -5.651 19.340 1.00 97.25 102 PHE A CA 1
ATOM 786 C C . PHE A 1 102 ? -3.058 -5.794 20.859 1.00 97.25 102 PHE A C 1
ATOM 788 O O . PHE A 1 102 ? -3.302 -4.800 21.548 1.00 97.25 102 PHE A O 1
ATOM 795 N N . GLU A 1 103 ? -2.936 -7.009 21.405 1.00 96.50 103 GLU A N 1
ATOM 796 C CA . GLU A 1 103 ? -2.985 -7.224 22.848 1.00 96.50 103 GLU A CA 1
ATOM 797 C C . GLU A 1 103 ? -1.906 -6.392 23.569 1.00 96.50 103 GLU A C 1
ATOM 799 O O . GLU A 1 103 ? -0.709 -6.445 23.257 1.00 96.50 103 GLU A O 1
ATOM 804 N N . GLY A 1 104 ? -2.348 -5.598 24.548 1.00 96.94 104 GLY A N 1
ATOM 805 C CA . GLY A 1 104 ? -1.494 -4.713 25.344 1.00 96.94 104 GLY A CA 1
ATOM 806 C C . GLY A 1 104 ? -1.168 -3.362 24.698 1.00 96.94 104 GLY A C 1
ATOM 807 O O . GLY A 1 104 ? -0.449 -2.573 25.303 1.00 96.94 104 GLY A O 1
ATOM 808 N N . CYS A 1 105 ? -1.682 -3.063 23.503 1.00 98.00 105 CYS A N 1
ATOM 809 C CA . CYS A 1 105 ? -1.578 -1.725 22.922 1.00 98.00 105 CYS A CA 1
ATOM 810 C C . CYS A 1 105 ? -2.621 -0.788 23.550 1.00 98.00 105 CYS A C 1
ATOM 812 O O . CYS A 1 105 ? -3.813 -1.096 23.567 1.00 98.00 105 CYS A O 1
ATOM 814 N N . GLU A 1 106 ? -2.200 0.389 24.017 1.00 97.75 106 GLU A N 1
ATOM 815 C CA . GLU A 1 106 ? -3.109 1.397 24.588 1.00 97.75 106 GLU A CA 1
ATOM 816 C C . GLU A 1 106 ? -3.360 2.546 23.600 1.00 97.75 106 GLU A C 1
ATOM 818 O O . GLU A 1 106 ? -4.460 3.117 23.519 1.00 97.75 106 GLU A O 1
ATOM 823 N N . THR A 1 107 ? -2.343 2.854 22.796 1.00 98.19 107 THR A N 1
ATOM 824 C CA . THR A 1 107 ? -2.326 3.960 21.843 1.00 98.19 107 THR A CA 1
ATOM 825 C C . THR A 1 107 ? -2.204 3.478 20.397 1.00 98.19 107 THR A C 1
ATOM 827 O O . THR A 1 107 ? -1.762 2.367 20.109 1.00 98.19 107 THR A O 1
ATOM 830 N N . VAL A 1 108 ? -2.559 4.358 19.453 1.00 97.94 108 VAL A N 1
ATOM 831 C CA . VAL A 1 108 ? -2.343 4.115 18.015 1.00 97.94 108 VAL A CA 1
ATOM 832 C C . VAL A 1 108 ? -0.856 3.913 17.711 1.00 97.94 108 VAL A C 1
ATOM 834 O O . VAL A 1 108 ? -0.518 3.103 16.859 1.00 97.94 108 VAL A O 1
ATOM 837 N N . VAL A 1 109 ? 0.039 4.605 18.423 1.00 97.25 109 VAL A N 1
ATOM 838 C CA . VAL A 1 109 ? 1.490 4.476 18.228 1.00 97.25 109 VAL A CA 1
ATOM 839 C C . VAL A 1 109 ? 1.975 3.076 18.614 1.00 97.25 109 VAL A C 1
ATOM 841 O O . VAL A 1 109 ? 2.779 2.502 17.882 1.00 97.25 109 VAL A O 1
ATOM 844 N N . ASP A 1 110 ? 1.437 2.493 19.689 1.00 97.50 110 ASP A N 1
ATOM 845 C CA . ASP A 1 110 ? 1.762 1.117 20.091 1.00 97.50 110 ASP A CA 1
ATOM 846 C C . ASP A 1 110 ? 1.304 0.117 19.024 1.00 97.50 110 ASP A C 1
ATOM 848 O O . ASP A 1 110 ? 2.055 -0.777 18.630 1.00 97.50 110 ASP A O 1
ATOM 852 N N . ALA A 1 111 ? 0.085 0.303 18.505 1.00 97.88 111 ALA A N 1
ATOM 853 C CA . ALA A 1 111 ? -0.467 -0.537 17.447 1.00 97.88 111 ALA A CA 1
ATOM 854 C C . ALA A 1 111 ? 0.346 -0.432 16.142 1.00 97.88 111 ALA A C 1
ATOM 856 O O . ALA A 1 111 ? 0.612 -1.441 15.488 1.00 97.88 111 ALA A O 1
ATOM 857 N N . LEU A 1 112 ? 0.811 0.771 15.785 1.00 97.44 112 LEU A N 1
ATOM 858 C CA . LEU A 1 112 ? 1.735 0.979 14.666 1.00 97.44 112 LEU A CA 1
ATOM 859 C C . LEU A 1 112 ? 3.060 0.235 14.877 1.00 97.44 112 LEU A C 1
ATOM 861 O O . LEU A 1 112 ? 3.535 -0.413 13.945 1.00 97.44 112 LEU A O 1
ATOM 865 N N . GLY A 1 113 ? 3.612 0.277 16.094 1.00 96.62 113 GLY A N 1
ATOM 866 C CA . GLY A 1 113 ? 4.799 -0.490 16.487 1.00 96.62 113 GLY A CA 1
ATOM 867 C C . GLY A 1 113 ? 4.625 -1.996 16.311 1.00 96.62 113 GLY A C 1
ATOM 868 O O . GLY A 1 113 ? 5.532 -2.666 15.821 1.00 96.62 113 GLY A O 1
ATOM 869 N N . ARG A 1 114 ? 3.437 -2.532 16.620 1.00 96.06 114 ARG A N 1
ATOM 870 C CA . ARG A 1 114 ? 3.120 -3.950 16.384 1.00 96.06 114 ARG A CA 1
ATOM 871 C C . ARG A 1 114 ? 3.052 -4.308 14.903 1.00 96.06 114 ARG A C 1
ATOM 873 O O . ARG A 1 114 ? 3.547 -5.367 14.531 1.00 96.06 114 ARG A O 1
ATOM 880 N N . ILE A 1 115 ? 2.477 -3.446 14.062 1.00 96.25 115 ILE A N 1
ATOM 881 C CA . ILE A 1 115 ? 2.377 -3.706 12.616 1.00 96.25 115 ILE A CA 1
ATOM 882 C C . ILE A 1 115 ? 3.759 -3.675 11.962 1.00 96.25 115 ILE A C 1
ATOM 884 O O . ILE A 1 115 ? 4.132 -4.611 11.259 1.00 96.25 115 ILE A O 1
ATOM 888 N N . TRP A 1 116 ? 4.525 -2.612 12.207 1.00 95.12 116 TRP A N 1
ATOM 889 C CA . TRP A 1 116 ? 5.820 -2.397 11.557 1.00 95.12 116 TRP A CA 1
ATOM 890 C C . TRP A 1 116 ? 6.956 -3.211 12.187 1.00 95.12 116 TRP A C 1
ATOM 892 O O . TRP A 1 116 ? 7.971 -3.425 11.535 1.00 95.12 116 TRP A O 1
ATOM 902 N N . CYS A 1 117 ? 6.733 -3.779 13.377 1.00 84.88 117 CYS A N 1
ATOM 903 C CA . CYS A 1 117 ? 7.702 -4.537 14.170 1.00 84.88 117 CYS A CA 1
ATOM 904 C C . CYS A 1 117 ? 8.898 -3.691 14.641 1.00 84.88 117 CYS A C 1
ATOM 906 O O . CYS A 1 117 ? 9.334 -2.761 13.979 1.00 84.88 117 CYS A O 1
ATOM 908 N N . GLU A 1 118 ? 9.470 -4.025 15.799 1.00 68.06 118 GLU A N 1
ATOM 909 C CA . GLU A 1 118 ? 10.536 -3.205 16.406 1.00 68.06 118 GLU A CA 1
ATOM 910 C C . GLU A 1 118 ? 11.888 -3.288 15.673 1.00 68.06 118 GLU A C 1
ATOM 912 O O . GLU A 1 118 ? 12.697 -2.373 15.772 1.00 68.06 118 GLU A O 1
ATOM 917 N N . ALA A 1 119 ? 12.144 -4.364 14.920 1.00 83.00 119 ALA A N 1
ATOM 918 C CA . ALA A 1 119 ? 13.402 -4.585 14.201 1.00 83.00 119 ALA A CA 1
ATOM 919 C C . ALA A 1 119 ? 13.254 -4.298 12.697 1.00 83.00 119 ALA A C 1
ATOM 921 O O . ALA A 1 119 ? 13.386 -5.201 11.866 1.00 83.00 119 ALA A O 1
ATOM 922 N N . LEU A 1 120 ? 12.931 -3.050 12.355 1.00 89.56 120 LEU A N 1
ATOM 923 C CA . LEU A 1 120 ? 12.877 -2.602 10.964 1.00 89.56 120 LEU A CA 1
ATOM 924 C C . LEU A 1 120 ? 14.281 -2.576 10.335 1.00 89.56 120 LEU A C 1
ATOM 926 O O . LEU A 1 120 ? 15.254 -2.251 11.019 1.00 89.56 120 LEU A O 1
ATOM 930 N N . PRO A 1 121 ? 14.406 -2.869 9.028 1.00 91.69 121 PRO A N 1
ATOM 931 C CA . PRO A 1 121 ? 15.581 -2.467 8.263 1.00 91.69 121 PRO A CA 1
ATOM 932 C C . PRO A 1 121 ? 15.818 -0.963 8.414 1.00 91.69 121 PRO A C 1
ATOM 934 O O . PRO A 1 121 ? 14.856 -0.187 8.414 1.00 91.69 121 PRO A O 1
ATOM 937 N N . GLY A 1 122 ? 17.085 -0.554 8.512 1.00 93.06 122 GLY A N 1
ATOM 938 C CA . GLY A 1 122 ? 17.449 0.846 8.753 1.00 93.06 122 GLY A CA 1
ATOM 939 C C . GLY A 1 122 ? 16.912 1.804 7.685 1.00 93.06 122 GLY A C 1
ATOM 940 O O . GLY A 1 122 ? 16.640 2.961 7.979 1.00 93.06 122 GLY A O 1
ATOM 941 N N . GLU A 1 123 ? 16.686 1.320 6.464 1.00 93.31 123 GLU A N 1
ATOM 942 C CA . GLU A 1 123 ? 16.104 2.089 5.365 1.00 93.31 123 GLU A CA 1
ATOM 943 C C . GLU A 1 123 ? 14.628 2.443 5.601 1.00 93.31 123 GLU A C 1
ATOM 945 O O . GLU A 1 123 ? 14.188 3.514 5.196 1.00 93.31 123 GLU A O 1
ATOM 950 N N . LEU A 1 124 ? 13.853 1.575 6.265 1.00 95.44 124 LEU A N 1
ATOM 951 C CA . LEU A 1 124 ? 12.414 1.779 6.498 1.00 95.44 124 LEU A CA 1
ATOM 952 C C . LEU A 1 124 ? 12.116 2.557 7.790 1.00 95.44 124 LEU A C 1
ATOM 954 O O . LEU A 1 124 ? 11.013 3.087 7.946 1.00 95.44 124 LEU A O 1
ATOM 958 N N . GLU A 1 125 ? 13.077 2.640 8.710 1.00 95.31 125 GLU A N 1
ATOM 959 C CA . GLU A 1 125 ? 12.924 3.318 10.002 1.00 95.31 125 GLU A CA 1
ATOM 960 C C . GLU A 1 125 ? 12.519 4.804 9.866 1.00 95.31 125 GLU A C 1
ATOM 962 O O . GLU A 1 125 ? 11.545 5.204 10.514 1.00 95.31 125 GLU A O 1
ATOM 967 N N . PRO A 1 126 ? 13.131 5.625 8.982 1.00 93.94 126 PRO A N 1
ATOM 968 C CA . PRO A 1 126 ? 12.715 7.017 8.798 1.00 93.94 126 PRO A CA 1
ATOM 969 C C . PRO A 1 126 ? 11.252 7.152 8.357 1.00 93.94 126 PRO A C 1
ATOM 971 O O . PRO A 1 126 ? 10.523 8.009 8.860 1.00 93.94 126 PRO A O 1
ATOM 974 N N . ALA A 1 127 ? 10.801 6.279 7.452 1.00 94.88 127 ALA A N 1
ATOM 975 C CA . ALA A 1 127 ? 9.428 6.286 6.957 1.00 94.88 127 ALA A CA 1
ATOM 976 C C . ALA A 1 127 ? 8.421 5.918 8.049 1.00 94.88 127 ALA A C 1
ATOM 978 O O . ALA A 1 127 ? 7.349 6.526 8.155 1.00 94.88 127 ALA A O 1
ATOM 979 N N . PHE A 1 128 ? 8.784 4.958 8.900 1.00 96.00 128 PHE A N 1
ATOM 980 C CA . PHE A 1 128 ? 7.977 4.575 10.047 1.00 96.00 128 PHE A CA 1
ATOM 981 C C . PHE A 1 128 ? 7.847 5.714 11.067 1.00 96.00 128 PHE A C 1
ATOM 983 O O . PHE A 1 128 ? 6.739 6.011 11.520 1.00 96.00 128 PHE A O 1
ATOM 990 N N . GLU A 1 129 ? 8.939 6.414 11.378 1.00 95.50 129 GLU A N 1
ATOM 991 C CA . GLU A 1 129 ? 8.906 7.565 12.287 1.00 95.50 129 GLU A CA 1
ATOM 992 C C . GLU A 1 129 ? 8.026 8.706 11.754 1.00 95.50 129 GLU A C 1
ATOM 994 O O . GLU A 1 129 ? 7.250 9.304 12.508 1.00 95.50 129 GLU A O 1
ATOM 999 N N . VAL A 1 130 ? 8.041 8.957 10.439 1.00 94.94 130 VAL A N 1
ATOM 1000 C CA . VAL A 1 130 ? 7.110 9.908 9.809 1.00 94.94 130 VAL A CA 1
ATOM 1001 C C . VAL A 1 130 ? 5.658 9.453 9.980 1.00 94.94 130 VAL A C 1
ATOM 1003 O O . VAL A 1 130 ? 4.809 10.252 10.388 1.00 94.94 130 VAL A O 1
ATOM 1006 N N . LEU A 1 131 ? 5.355 8.179 9.710 1.00 95.88 131 LEU A N 1
ATOM 1007 C CA . LEU A 1 131 ? 4.005 7.631 9.864 1.00 95.88 131 LEU A CA 1
ATOM 1008 C C . LEU A 1 131 ? 3.486 7.755 11.301 1.00 95.88 131 LEU A C 1
ATOM 1010 O O . LEU A 1 131 ? 2.364 8.230 11.493 1.00 95.88 131 LEU A O 1
ATOM 1014 N N . LYS A 1 132 ? 4.291 7.406 12.314 1.00 95.81 132 LYS A N 1
ATOM 1015 C CA . LYS A 1 132 ? 3.898 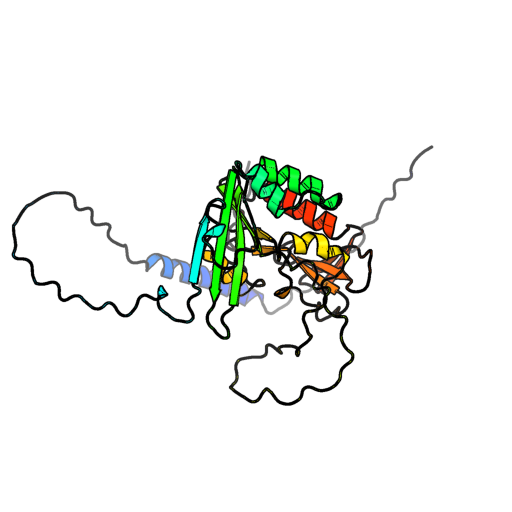7.475 13.738 1.00 95.81 132 LYS A CA 1
ATOM 1016 C C . LYS A 1 132 ? 3.388 8.849 14.145 1.00 95.81 132 LYS A C 1
ATOM 1018 O O . LYS A 1 132 ? 2.421 8.955 14.894 1.00 95.81 132 LYS A O 1
ATOM 1023 N N . ILE A 1 133 ? 4.018 9.905 13.636 1.00 96.44 133 ILE A N 1
ATOM 1024 C CA . ILE A 1 133 ? 3.651 11.287 13.960 1.00 96.44 133 ILE A CA 1
ATOM 1025 C C . ILE A 1 133 ? 2.379 11.713 13.214 1.00 96.44 133 ILE A C 1
ATOM 1027 O O . ILE A 1 133 ? 1.656 12.589 13.688 1.00 96.44 133 ILE A O 1
ATOM 1031 N N . LYS A 1 134 ? 2.105 11.137 12.037 1.00 96.69 134 LYS A N 1
ATOM 1032 C CA . LYS A 1 134 ? 1.049 11.593 11.119 1.00 96.69 134 LYS A CA 1
ATOM 1033 C C . LYS A 1 134 ? -0.248 10.806 11.217 1.00 96.69 134 LYS A C 1
ATOM 1035 O O . LYS A 1 134 ? -1.294 11.359 10.879 1.00 96.69 134 LYS A O 1
ATOM 1040 N N . VAL A 1 135 ? -0.216 9.555 11.652 1.00 97.31 135 VAL A N 1
ATOM 1041 C CA . VAL A 1 135 ? -1.411 8.715 11.775 1.00 97.31 135 VAL A CA 1
ATOM 1042 C C . VAL A 1 135 ? -2.195 9.109 13.032 1.00 97.31 135 VAL A C 1
ATOM 1044 O O . VAL A 1 135 ? -1.664 9.125 14.137 1.00 97.31 135 VAL A O 1
ATOM 1047 N N . ARG A 1 136 ? -3.482 9.437 12.864 1.00 97.50 136 ARG A N 1
ATOM 1048 C CA . ARG A 1 136 ? -4.414 9.734 13.970 1.00 97.50 136 ARG A CA 1
ATOM 1049 C C . ARG A 1 136 ? -5.354 8.576 14.300 1.00 97.50 136 ARG A C 1
ATOM 1051 O O . ARG A 1 136 ? -5.918 8.552 15.387 1.00 97.50 136 ARG A O 1
ATOM 1058 N N . GLY A 1 137 ? -5.587 7.682 13.343 1.00 98.00 137 GLY A N 1
ATOM 1059 C CA . GLY A 1 137 ? -6.563 6.604 13.447 1.00 98.00 137 GLY A CA 1
ATOM 1060 C C . GLY A 1 137 ? -6.096 5.381 12.678 1.00 98.00 137 GLY A C 1
ATOM 1061 O O . GLY A 1 137 ? -5.354 5.501 11.703 1.00 98.00 137 GLY A O 1
ATOM 1062 N N . LEU A 1 138 ? -6.521 4.216 13.147 1.00 98.44 138 LEU A N 1
ATOM 1063 C CA . LEU A 1 138 ? -6.108 2.928 12.620 1.00 98.44 138 LEU A CA 1
ATOM 1064 C C . LEU A 1 138 ? -7.325 2.005 12.601 1.00 98.44 138 LEU A C 1
ATOM 1066 O O . LEU A 1 138 ? -8.048 1.909 13.591 1.00 98.44 138 LEU A O 1
ATOM 1070 N N . GLN A 1 139 ? -7.572 1.353 11.475 1.00 98.56 139 GLN A N 1
ATOM 1071 C CA . GLN A 1 139 ? -8.679 0.415 11.327 1.00 98.56 139 GLN A CA 1
ATOM 1072 C C . GLN A 1 139 ? -8.198 -0.854 10.638 1.00 98.56 139 GLN A C 1
ATOM 1074 O O . GLN A 1 139 ? -7.252 -0.822 9.851 1.00 98.56 139 GLN A O 1
ATOM 1079 N N . VAL A 1 140 ? -8.876 -1.961 10.915 1.00 98.38 140 VAL A N 1
ATOM 1080 C CA . VAL A 1 140 ? -8.644 -3.241 10.252 1.00 98.38 140 VAL A CA 1
ATOM 1081 C C . VAL A 1 140 ? -9.839 -3.536 9.363 1.00 98.38 140 VAL A C 1
ATOM 1083 O O . VAL A 1 140 ? -10.986 -3.542 9.813 1.00 98.38 140 VAL A O 1
ATOM 1086 N N . ALA A 1 141 ? -9.564 -3.769 8.087 1.00 97.94 141 ALA A N 1
ATOM 1087 C CA . ALA A 1 141 ? -10.546 -4.190 7.109 1.00 97.94 141 ALA A CA 1
ATOM 1088 C C . ALA A 1 141 ? -10.408 -5.687 6.832 1.00 97.94 141 ALA A C 1
ATOM 1090 O O . ALA A 1 141 ? -9.302 -6.196 6.651 1.00 97.94 141 ALA A O 1
ATOM 1091 N N . ARG A 1 142 ? -11.545 -6.375 6.732 1.00 96.81 142 ARG A N 1
ATOM 1092 C CA . ARG A 1 142 ? -11.660 -7.748 6.245 1.00 96.81 142 ARG A CA 1
ATOM 1093 C C . ARG A 1 142 ? -12.524 -7.755 4.996 1.00 96.81 142 ARG A C 1
ATOM 1095 O O . ARG A 1 142 ? -13.665 -7.295 5.006 1.00 96.81 142 ARG A O 1
ATOM 1102 N N . MET A 1 143 ? -11.987 -8.323 3.928 1.00 95.31 143 MET A N 1
ATOM 1103 C CA . MET A 1 143 ? -12.693 -8.546 2.676 1.00 95.31 143 MET A CA 1
ATOM 1104 C C . MET A 1 143 ? -12.783 -10.047 2.419 1.00 95.31 143 MET A C 1
ATOM 1106 O O . MET A 1 143 ? -11.763 -10.727 2.403 1.00 95.31 143 MET A O 1
ATOM 1110 N N . ALA A 1 144 ? -13.987 -10.557 2.179 1.00 94.06 144 ALA A N 1
ATOM 1111 C CA . ALA A 1 144 ? -14.200 -11.925 1.721 1.00 94.06 144 ALA A CA 1
ATOM 1112 C C . ALA A 1 144 ? -14.871 -11.919 0.345 1.00 94.06 144 ALA A C 1
ATOM 1114 O O . ALA A 1 144 ? -15.938 -11.329 0.166 1.00 94.06 144 ALA A O 1
ATOM 1115 N N . VAL A 1 145 ? -14.249 -12.590 -0.621 1.00 89.00 145 VAL A N 1
ATOM 1116 C CA . VAL A 1 145 ? -14.760 -12.759 -1.984 1.00 89.00 145 VAL A CA 1
ATOM 1117 C C . VAL A 1 145 ? -15.131 -14.222 -2.151 1.00 89.00 145 VAL A C 1
ATOM 1119 O O . VAL A 1 145 ? -14.272 -15.083 -2.023 1.00 89.00 145 VAL A O 1
ATOM 1122 N N . SER A 1 146 ? -16.404 -14.530 -2.404 1.00 84.69 146 SER A N 1
ATOM 1123 C CA . SER A 1 146 ? -16.885 -15.922 -2.427 1.00 84.69 146 SER A CA 1
ATOM 1124 C C . SER A 1 146 ? -16.730 -16.624 -3.783 1.00 84.69 146 SER A C 1
ATOM 1126 O O . SER A 1 146 ? -16.964 -17.829 -3.869 1.00 84.69 146 SER A O 1
ATOM 1128 N N . PHE A 1 147 ? -16.330 -15.917 -4.845 1.00 78.06 147 PHE A N 1
ATOM 1129 C CA . PHE A 1 147 ? -16.238 -16.477 -6.196 1.00 78.06 147 PHE A CA 1
ATOM 1130 C C . PHE A 1 147 ? -14.962 -16.018 -6.922 1.00 78.06 147 PHE A C 1
ATOM 1132 O O . PHE A 1 147 ? -14.681 -14.822 -6.929 1.00 78.06 147 PHE A O 1
ATOM 1139 N N . PRO A 1 148 ? -14.203 -16.919 -7.583 1.00 74.81 148 PRO A N 1
ATOM 1140 C CA . PRO A 1 148 ? -14.470 -18.350 -7.797 1.00 74.81 148 PRO A CA 1
ATOM 1141 C C . PRO A 1 148 ? -14.084 -19.266 -6.622 1.00 74.81 148 PRO A C 1
ATOM 1143 O O . PRO A 1 148 ? -14.452 -20.440 -6.615 1.00 74.81 148 PRO A O 1
ATOM 1146 N N . ARG A 1 149 ? -13.329 -18.763 -5.644 1.00 85.38 149 ARG A N 1
ATOM 1147 C CA . ARG A 1 149 ? -13.002 -19.441 -4.384 1.00 85.38 149 ARG A CA 1
ATOM 1148 C C . ARG A 1 149 ? -13.163 -18.438 -3.260 1.00 85.38 149 ARG A C 1
ATOM 1150 O O . ARG A 1 149 ? -12.931 -17.258 -3.498 1.00 85.38 149 ARG A O 1
ATOM 1157 N N . GLU A 1 150 ? -13.535 -18.916 -2.076 1.00 88.88 150 GLU A N 1
ATOM 1158 C CA . GLU A 1 150 ? -13.561 -18.069 -0.891 1.00 88.88 150 GLU A CA 1
ATOM 1159 C C . GLU A 1 150 ? -12.139 -17.604 -0.583 1.00 88.88 150 GLU A C 1
ATOM 1161 O O . GLU A 1 150 ? -11.293 -18.376 -0.131 1.00 88.88 150 GLU A O 1
ATOM 1166 N N . GLU A 1 151 ? -11.873 -16.346 -0.904 1.00 91.31 151 GLU A N 1
ATOM 1167 C CA . GLU A 1 151 ? -10.619 -15.683 -0.613 1.00 91.31 151 GLU A CA 1
ATOM 1168 C C . GLU A 1 151 ? -10.890 -14.581 0.401 1.00 91.31 151 GLU A C 1
ATOM 1170 O O . GLU A 1 151 ? -11.706 -13.684 0.171 1.00 91.31 151 GLU A O 1
ATOM 1175 N N . VAL A 1 152 ? -10.215 -14.679 1.542 1.00 94.31 152 VAL A N 1
ATOM 1176 C CA . VAL A 1 152 ? -10.255 -13.666 2.590 1.00 94.31 152 VAL A CA 1
ATOM 1177 C C . VAL A 1 152 ? -8.953 -12.894 2.525 1.00 94.31 152 VAL A C 1
ATOM 1179 O O . VAL A 1 152 ? -7.884 -13.495 2.471 1.00 94.31 152 VAL A O 1
ATOM 1182 N N . ARG A 1 153 ? -9.056 -11.570 2.523 1.00 95.12 153 ARG A N 1
ATOM 1183 C CA . ARG A 1 153 ? -7.918 -10.661 2.611 1.00 95.12 153 ARG A CA 1
ATOM 1184 C C . ARG A 1 153 ? -8.166 -9.654 3.708 1.00 95.12 153 ARG A C 1
ATOM 1186 O O . ARG A 1 153 ? -9.311 -9.250 3.940 1.00 95.12 153 ARG A O 1
ATOM 1193 N N . HIS A 1 154 ? -7.087 -9.215 4.329 1.00 97.06 154 HIS A N 1
ATOM 1194 C CA . HIS A 1 154 ? -7.135 -8.177 5.341 1.00 97.06 154 HIS A CA 1
ATOM 1195 C C . HIS A 1 154 ? -6.314 -6.980 4.884 1.00 97.06 154 HIS A C 1
ATOM 1197 O O . HIS A 1 154 ? -5.444 -7.087 4.024 1.00 97.06 154 HIS A O 1
ATOM 1203 N N . ALA A 1 155 ? -6.629 -5.815 5.428 1.00 97.88 155 ALA A N 1
ATOM 1204 C CA . ALA A 1 155 ? -5.838 -4.617 5.213 1.00 97.88 155 ALA A CA 1
ATOM 1205 C C . ALA A 1 155 ? -5.888 -3.738 6.458 1.00 97.88 155 ALA A C 1
ATOM 1207 O O . ALA A 1 155 ? -6.912 -3.672 7.139 1.00 97.88 155 ALA A O 1
ATOM 1208 N N . ILE A 1 156 ? -4.799 -3.026 6.717 1.00 98.31 156 ILE A N 1
ATOM 1209 C CA . ILE A 1 156 ? -4.798 -1.901 7.644 1.00 98.31 156 ILE A CA 1
ATOM 1210 C C . ILE A 1 156 ? -5.189 -0.648 6.875 1.00 98.31 156 ILE A C 1
ATOM 1212 O O . ILE A 1 156 ? -4.677 -0.405 5.784 1.00 98.31 156 ILE A O 1
ATOM 1216 N N . ILE A 1 157 ? -6.067 0.160 7.462 1.00 98.38 157 ILE A N 1
ATOM 1217 C CA . ILE A 1 157 ? -6.389 1.505 6.994 1.00 98.38 157 ILE A CA 1
ATOM 1218 C C . ILE A 1 157 ? -5.786 2.500 7.985 1.00 98.38 157 ILE A C 1
ATOM 1220 O O . ILE A 1 157 ? -6.127 2.510 9.170 1.00 98.38 157 ILE A O 1
ATOM 1224 N N . TYR A 1 158 ? -4.893 3.346 7.486 1.00 98.12 158 TYR A N 1
ATOM 1225 C CA . TYR A 1 158 ? -4.264 4.427 8.231 1.00 98.12 158 TYR A CA 1
ATOM 1226 C C . TYR A 1 158 ? -5.009 5.724 7.953 1.00 98.12 158 TYR A C 1
ATOM 1228 O O . TYR A 1 158 ? -4.997 6.213 6.826 1.00 98.12 158 TYR A O 1
ATOM 1236 N N . THR A 1 159 ? -5.609 6.334 8.969 1.00 97.50 159 THR A N 1
ATOM 1237 C CA . THR A 1 159 ? -6.162 7.684 8.837 1.00 97.50 159 THR A CA 1
ATOM 1238 C C . THR A 1 159 ? -5.118 8.694 9.293 1.00 97.50 159 THR A C 1
ATOM 1240 O O . THR A 1 159 ? -4.756 8.734 10.472 1.00 97.50 159 THR A O 1
ATOM 1243 N N . LEU A 1 160 ? -4.655 9.549 8.385 1.00 96.75 160 LEU A N 1
ATOM 1244 C CA . LEU A 1 160 ? -3.713 10.621 8.701 1.00 96.75 160 LEU A CA 1
ATOM 1245 C C . LEU A 1 160 ? -4.408 11.790 9.417 1.00 96.75 160 LEU A C 1
ATOM 1247 O O . LEU A 1 160 ? -5.621 11.988 9.320 1.00 96.75 160 LEU A O 1
ATOM 1251 N N . GLN A 1 161 ? -3.632 12.628 10.105 1.00 95.69 161 GLN A N 1
ATOM 1252 C CA . GLN A 1 161 ? -4.099 13.866 10.744 1.00 95.69 161 GLN A CA 1
ATOM 1253 C C . GLN A 1 161 ? -4.809 14.809 9.764 1.00 95.69 161 GLN A C 1
ATOM 1255 O O . GLN A 1 161 ? -5.759 15.492 10.147 1.00 95.69 161 GLN A O 1
ATOM 1260 N N . THR A 1 162 ? -4.393 14.798 8.495 1.00 93.38 162 THR A N 1
ATOM 1261 C CA . THR A 1 162 ? -5.006 15.553 7.390 1.00 93.38 162 THR A CA 1
ATOM 1262 C C . THR A 1 162 ? -6.389 15.033 6.992 1.00 93.38 162 THR A C 1
ATOM 1264 O O . THR A 1 162 ? -7.128 15.736 6.310 1.00 93.38 162 THR A O 1
ATOM 1267 N N . GLY A 1 163 ? -6.749 13.818 7.414 1.00 93.94 163 GLY A N 1
ATOM 1268 C CA . GLY A 1 163 ? -7.956 13.108 7.002 1.00 93.94 163 GLY A CA 1
ATOM 1269 C C . GLY A 1 163 ? -7.785 12.224 5.768 1.00 93.94 163 GLY A C 1
ATOM 1270 O O . GLY A 1 163 ? -8.734 11.531 5.424 1.00 93.94 163 GLY A O 1
ATOM 1271 N N . ALA A 1 164 ? -6.609 12.215 5.134 1.00 93.38 164 ALA A N 1
ATOM 1272 C CA . ALA A 1 164 ? -6.303 11.254 4.079 1.00 93.38 164 ALA A CA 1
ATOM 1273 C C . ALA A 1 164 ? -6.239 9.824 4.641 1.00 93.38 164 ALA A C 1
ATOM 1275 O O . ALA A 1 164 ? -5.796 9.622 5.777 1.00 93.38 164 ALA A O 1
ATOM 1276 N N . GLU A 1 165 ? -6.663 8.850 3.839 1.00 95.94 165 GLU A N 1
ATOM 1277 C CA . GLU A 1 165 ? -6.608 7.430 4.180 1.00 95.94 165 GLU A CA 1
ATOM 1278 C C . GLU A 1 165 ? -5.536 6.736 3.337 1.00 95.94 165 GLU A C 1
ATOM 1280 O O . GLU A 1 165 ? -5.490 6.877 2.113 1.00 95.94 165 GLU A O 1
ATOM 1285 N N . LEU A 1 166 ? -4.661 5.990 4.004 1.00 96.88 166 LEU A N 1
ATOM 1286 C CA . LEU A 1 166 ? -3.711 5.075 3.377 1.00 96.88 166 LEU A CA 1
ATOM 1287 C C . LEU A 1 166 ? -4.132 3.651 3.697 1.00 96.88 166 LEU A C 1
ATOM 1289 O O . LEU A 1 166 ? -4.870 3.418 4.656 1.00 96.88 166 LEU A O 1
ATOM 1293 N N . PHE A 1 167 ? -3.626 2.690 2.938 1.00 97.62 167 PHE A N 1
ATOM 1294 C CA . PHE A 1 167 ? -3.861 1.292 3.250 1.00 97.62 167 PHE A CA 1
ATOM 1295 C C . PHE A 1 167 ? -2.635 0.428 2.977 1.00 97.62 167 PHE A C 1
ATOM 1297 O O . PHE A 1 167 ? -1.847 0.723 2.078 1.00 97.62 167 PHE A O 1
ATOM 1304 N N . GLY A 1 168 ? -2.505 -0.641 3.758 1.00 97.62 168 GLY A N 1
ATOM 1305 C CA . GLY A 1 168 ? -1.501 -1.685 3.583 1.00 97.62 168 GLY A CA 1
ATOM 1306 C C . GLY A 1 168 ? -2.150 -3.063 3.661 1.00 97.62 168 GLY A C 1
ATOM 1307 O O . GLY A 1 168 ? -3.002 -3.284 4.523 1.00 97.62 168 GLY A O 1
ATOM 1308 N N . GLY A 1 169 ? -1.793 -3.966 2.748 1.00 96.75 169 GLY A N 1
ATOM 1309 C CA . GLY A 1 169 ? -2.311 -5.338 2.738 1.00 96.75 169 GLY A CA 1
ATOM 1310 C C . GLY A 1 169 ? -1.834 -6.168 3.931 1.00 96.75 169 GLY A C 1
ATOM 1311 O O . GLY A 1 169 ? -0.976 -5.738 4.709 1.00 96.75 169 GLY A O 1
ATOM 1312 N N . ASP A 1 170 ? -2.397 -7.364 4.076 1.00 94.75 170 ASP A N 1
ATOM 1313 C CA . ASP A 1 170 ? -1.974 -8.350 5.064 1.00 94.75 170 ASP A CA 1
ATOM 1314 C C . ASP A 1 170 ? -0.507 -8.764 4.862 1.00 94.75 170 ASP A C 1
ATOM 1316 O O . ASP A 1 170 ? -0.054 -8.892 3.729 1.00 94.75 170 ASP A O 1
ATOM 1320 N N . PRO A 1 171 ? 0.282 -8.938 5.934 1.00 95.56 171 PRO A N 1
ATOM 1321 C CA . PRO A 1 171 ? 1.693 -9.271 5.805 1.00 95.56 171 PRO A CA 1
ATOM 1322 C C . PRO A 1 171 ? 1.885 -10.684 5.249 1.00 95.56 171 PRO A C 1
ATOM 1324 O O . PRO A 1 171 ? 1.138 -11.615 5.567 1.00 95.56 171 PRO A O 1
ATOM 1327 N N . LEU A 1 172 ? 2.968 -10.891 4.497 1.00 92.06 172 LEU A N 1
ATOM 1328 C CA . LEU A 1 172 ? 3.361 -12.234 4.087 1.00 92.06 172 LEU A CA 1
ATOM 1329 C C . LEU A 1 172 ? 3.784 -13.080 5.301 1.00 92.06 172 LEU A C 1
ATOM 1331 O O . LEU A 1 172 ? 4.590 -12.615 6.118 1.00 92.06 172 LEU A O 1
ATOM 1335 N N . PRO A 1 173 ? 3.349 -14.354 5.391 1.00 86.38 173 PRO A N 1
ATOM 1336 C CA . PRO A 1 173 ? 3.734 -15.246 6.478 1.00 86.38 173 PRO A CA 1
ATOM 1337 C C . PRO A 1 173 ? 5.256 -15.380 6.610 1.00 86.38 173 PRO A C 1
ATOM 1339 O O . PRO A 1 173 ? 5.946 -15.799 5.673 1.00 86.38 173 PRO A O 1
ATOM 1342 N N . ARG A 1 174 ? 5.785 -15.092 7.804 1.00 72.06 174 ARG A N 1
ATOM 1343 C CA . ARG A 1 174 ? 7.186 -15.367 8.148 1.00 72.06 174 ARG A CA 1
ATOM 1344 C C . ARG A 1 174 ? 7.411 -16.880 8.095 1.00 72.06 174 ARG A C 1
ATOM 1346 O O . ARG A 1 174 ? 6.805 -17.622 8.859 1.00 72.06 174 ARG A O 1
ATOM 1353 N N . GLY A 1 175 ? 8.249 -17.349 7.174 1.00 53.00 175 GLY A N 1
ATOM 1354 C CA . GLY A 1 175 ? 8.588 -18.775 7.050 1.00 53.00 175 GLY A CA 1
ATOM 1355 C C . GLY A 1 175 ? 8.076 -19.470 5.790 1.00 53.00 175 GLY A C 1
ATOM 1356 O O . GLY A 1 175 ? 8.425 -20.625 5.557 1.00 53.00 175 GLY A O 1
ATOM 1357 N N . ARG A 1 176 ? 7.339 -18.775 4.916 1.00 43.25 176 ARG A N 1
ATOM 1358 C CA . ARG A 1 176 ? 7.198 -19.210 3.523 1.00 43.25 176 ARG A CA 1
ATOM 1359 C C . ARG A 1 176 ? 8.252 -18.495 2.686 1.00 43.25 176 ARG A C 1
ATOM 1361 O O . ARG A 1 176 ? 7.945 -17.578 1.935 1.00 43.25 176 ARG A O 1
ATOM 1368 N N . ALA A 1 177 ? 9.508 -18.932 2.806 1.00 39.62 177 ALA A N 1
ATOM 1369 C CA . ALA A 1 177 ? 10.409 -18.763 1.673 1.00 39.62 177 ALA A CA 1
ATOM 1370 C C . ALA A 1 177 ? 9.66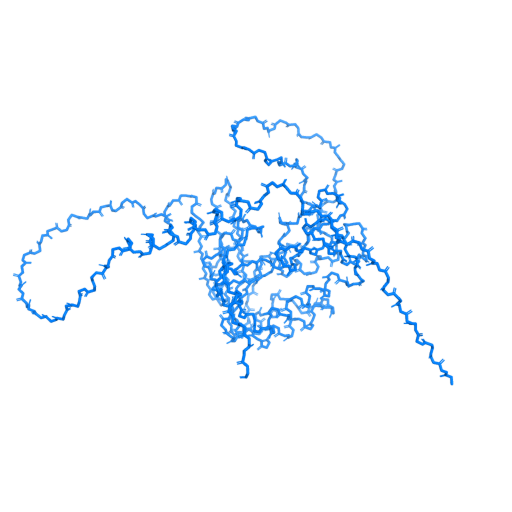5 -19.369 0.469 1.00 39.62 177 ALA A C 1
ATOM 1372 O O . ALA A 1 177 ? 9.210 -20.517 0.579 1.00 39.62 177 ALA A O 1
ATOM 1373 N N . PRO A 1 178 ? 9.418 -18.618 -0.618 1.00 43.66 178 PRO A N 1
ATOM 1374 C CA . PRO A 1 178 ? 8.850 -19.208 -1.818 1.00 43.66 178 PRO A CA 1
ATOM 1375 C C . PRO A 1 178 ? 9.747 -20.389 -2.167 1.00 43.66 178 PRO A C 1
ATOM 1377 O O . PRO A 1 178 ? 10.956 -20.220 -2.326 1.00 43.66 178 PRO A O 1
ATOM 1380 N N . ALA A 1 179 ? 9.180 -21.597 -2.157 1.00 38.31 179 ALA A N 1
ATOM 1381 C CA . ALA A 1 179 ? 9.935 -22.782 -2.511 1.00 38.31 179 ALA A CA 1
ATOM 1382 C C . ALA A 1 179 ? 10.603 -22.485 -3.856 1.00 38.31 179 ALA A C 1
ATOM 1384 O O . ALA A 1 179 ? 9.910 -22.117 -4.809 1.00 38.31 179 ALA A O 1
ATOM 1385 N N . ALA A 1 180 ? 11.938 -22.571 -3.892 1.00 38.81 180 ALA A N 1
ATOM 1386 C CA . ALA A 1 180 ? 12.703 -22.447 -5.124 1.00 38.81 180 ALA A CA 1
ATOM 1387 C C . ALA A 1 180 ? 12.001 -23.288 -6.200 1.00 38.81 180 ALA A C 1
ATOM 1389 O O . ALA A 1 180 ? 11.509 -24.372 -5.861 1.00 38.81 180 ALA A O 1
ATOM 1390 N N . PRO A 1 181 ? 11.884 -22.799 -7.447 1.00 37.22 181 PRO A N 1
ATOM 1391 C CA . PRO A 1 181 ? 11.099 -23.472 -8.468 1.00 37.22 181 PRO A CA 1
ATOM 1392 C C . PRO A 1 181 ? 11.576 -24.919 -8.570 1.00 37.22 181 PRO A C 1
ATOM 1394 O O . PRO A 1 181 ? 12.684 -25.190 -9.031 1.00 37.22 181 PRO A O 1
ATOM 1397 N N . ALA A 1 182 ? 10.749 -25.852 -8.090 1.00 36.03 182 ALA A N 1
ATOM 1398 C CA . ALA A 1 182 ? 10.979 -27.259 -8.325 1.00 36.03 182 ALA A CA 1
ATOM 1399 C C . ALA A 1 182 ? 10.988 -27.414 -9.844 1.00 36.03 182 ALA A C 1
ATOM 1401 O O . ALA A 1 182 ? 10.011 -27.068 -10.516 1.00 36.03 182 ALA A O 1
ATOM 1402 N N . ALA A 1 183 ? 12.135 -27.840 -10.372 1.00 40.12 183 ALA A N 1
ATOM 1403 C CA . ALA A 1 183 ? 12.313 -28.118 -11.780 1.00 40.12 183 ALA A CA 1
ATOM 1404 C C . ALA A 1 183 ? 11.103 -28.905 -12.298 1.00 40.12 183 ALA A C 1
ATOM 1406 O O . ALA A 1 183 ? 10.655 -29.865 -11.669 1.00 40.12 183 ALA A O 1
ATOM 1407 N N . GLN A 1 184 ? 10.564 -28.432 -13.420 1.00 47.72 184 GLN A N 1
ATOM 1408 C CA . GLN A 1 184 ? 9.424 -28.995 -14.133 1.00 47.72 184 GLN A CA 1
ATOM 1409 C C . GLN A 1 184 ? 9.388 -30.526 -14.063 1.00 47.72 184 GLN A C 1
ATOM 1411 O O . GLN A 1 184 ? 10.221 -31.202 -14.662 1.00 47.72 184 GLN A O 1
ATOM 1416 N N . ALA A 1 185 ? 8.366 -31.068 -13.405 1.00 37.56 185 ALA A N 1
ATOM 1417 C CA . ALA A 1 185 ? 7.930 -32.436 -13.629 1.00 37.56 185 ALA A CA 1
ATOM 1418 C C . ALA A 1 185 ? 6.438 -32.569 -13.292 1.00 37.56 185 ALA A C 1
ATOM 1420 O O . ALA A 1 185 ? 6.046 -32.673 -12.137 1.00 37.56 185 ALA A O 1
ATOM 1421 N N . ASN A 1 186 ? 5.630 -32.598 -14.354 1.00 42.50 186 ASN A N 1
ATOM 1422 C CA . ASN A 1 186 ? 4.314 -33.234 -14.444 1.00 42.50 186 ASN A CA 1
ATOM 1423 C C . ASN A 1 186 ? 3.195 -32.764 -13.494 1.00 42.50 186 ASN A C 1
ATOM 1425 O O . ASN A 1 186 ? 3.010 -33.297 -12.406 1.00 42.50 186 ASN A O 1
ATOM 1429 N N . ALA A 1 187 ? 2.296 -31.931 -14.023 1.00 33.50 187 ALA A N 1
ATOM 1430 C CA . ALA A 1 187 ? 0.877 -31.982 -13.671 1.00 33.50 187 ALA A CA 1
ATOM 1431 C C . ALA A 1 187 ? 0.037 -31.643 -14.909 1.00 33.50 187 ALA A C 1
ATOM 1433 O O . ALA A 1 187 ? -0.221 -30.487 -15.236 1.00 33.50 187 ALA A O 1
ATOM 1434 N N . GLY A 1 188 ? -0.327 -32.690 -15.649 1.00 33.75 188 GLY A N 1
ATOM 1435 C CA . GLY A 1 188 ? -1.275 -32.601 -16.747 1.00 33.75 188 GLY A CA 1
ATOM 1436 C C . GLY A 1 188 ? -2.718 -32.417 -16.267 1.00 33.75 188 GLY A C 1
ATOM 1437 O O . GLY A 1 188 ? -3.077 -32.769 -15.147 1.00 33.75 188 GLY A O 1
ATOM 1438 N N . LEU A 1 189 ? -3.542 -31.952 -17.211 1.00 35.72 189 LEU A N 1
ATOM 1439 C CA . LEU A 1 189 ? -4.993 -32.165 -17.297 1.00 35.72 189 LEU A CA 1
ATOM 1440 C C . LEU A 1 189 ? -5.912 -31.403 -16.331 1.00 35.72 189 LEU A C 1
ATOM 1442 O O . LEU A 1 189 ? -6.798 -32.009 -15.750 1.00 35.72 189 LEU A O 1
ATOM 1446 N N . TRP A 1 190 ? -5.855 -30.068 -16.310 1.00 35.69 190 TRP A N 1
ATOM 1447 C CA . TRP A 1 190 ? -7.055 -29.266 -16.007 1.00 35.69 190 TRP A CA 1
ATOM 1448 C C . TRP A 1 190 ? -7.072 -27.958 -16.799 1.00 35.69 190 TRP A C 1
ATOM 1450 O O . TRP A 1 190 ? -6.667 -26.928 -16.281 1.00 35.69 190 TRP A O 1
ATOM 1460 N N . GLN A 1 191 ? -7.559 -27.985 -18.045 1.00 38.47 191 GLN A N 1
ATOM 1461 C CA . GLN A 1 191 ? -8.296 -26.850 -18.625 1.00 38.47 191 GLN A CA 1
ATOM 1462 C C . GLN A 1 191 ? -8.854 -27.192 -20.007 1.00 38.47 191 GLN A C 1
ATOM 1464 O O . GLN A 1 191 ? -8.144 -27.218 -21.013 1.00 38.47 191 GLN A O 1
ATOM 1469 N N . ARG A 1 192 ? -10.174 -27.393 -20.078 1.00 32.97 192 ARG A N 1
ATOM 1470 C CA . ARG A 1 192 ? -10.905 -27.295 -21.340 1.00 32.97 192 ARG A CA 1
ATOM 1471 C C . ARG A 1 192 ? -12.242 -26.574 -21.139 1.00 32.97 192 ARG A C 1
ATOM 1473 O O . ARG A 1 192 ? -13.179 -27.151 -20.610 1.00 32.97 192 ARG A O 1
ATOM 1480 N N . ARG A 1 193 ? -12.279 -25.358 -21.703 1.00 40.31 193 ARG A N 1
ATOM 1481 C CA . ARG A 1 193 ? -13.409 -24.609 -22.299 1.00 40.31 193 ARG A CA 1
ATOM 1482 C C . ARG A 1 193 ? -14.487 -23.963 -21.417 1.00 40.31 193 ARG A C 1
ATOM 1484 O O . ARG A 1 193 ? -15.393 -24.638 -20.955 1.00 40.31 193 ARG A O 1
ATOM 1491 N N . SER A 1 194 ? -14.524 -22.629 -21.527 1.00 34.03 194 SER A N 1
ATOM 1492 C CA . SER A 1 194 ? -15.592 -21.844 -22.198 1.00 34.03 194 SER A CA 1
ATOM 1493 C C . SER A 1 194 ? -15.070 -20.408 -22.426 1.00 34.03 194 SER A C 1
ATOM 1495 O O . SER A 1 194 ? -14.758 -19.739 -21.456 1.00 34.03 194 SER A O 1
ATOM 1497 N N . GLY A 1 195 ? -14.718 -19.967 -23.642 1.00 31.23 195 GLY A N 1
ATOM 1498 C CA . GLY A 1 195 ? -15.598 -19.265 -24.603 1.00 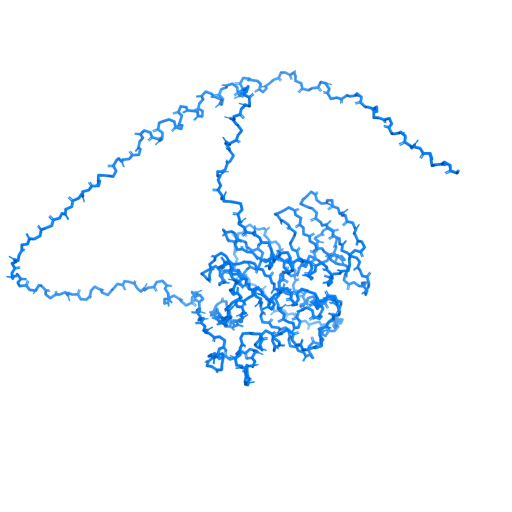31.23 195 GLY A CA 1
ATOM 1499 C C . GLY A 1 195 ? -15.126 -17.796 -24.787 1.00 31.23 195 GLY A C 1
ATOM 1500 O O . GLY A 1 195 ? -14.521 -17.276 -23.859 1.00 31.23 195 GLY A O 1
ATOM 1501 N N . PRO A 1 196 ? -15.278 -17.140 -25.959 1.00 40.03 196 PRO A N 1
ATOM 1502 C CA . PRO A 1 196 ? -14.300 -16.158 -26.441 1.00 40.03 196 PRO A CA 1
ATOM 1503 C C . PRO A 1 196 ? -14.673 -14.689 -26.169 1.00 40.03 196 PRO A C 1
ATOM 1505 O O . PRO A 1 196 ? -15.646 -14.181 -26.720 1.00 40.03 196 PRO A O 1
ATOM 1508 N N . GLN A 1 197 ? -13.823 -13.972 -25.429 1.00 39.69 197 GLN A N 1
ATOM 1509 C CA . GLN A 1 197 ? -13.651 -12.521 -25.564 1.00 39.69 197 GLN A CA 1
ATOM 1510 C C . GLN A 1 197 ? -12.155 -12.178 -25.617 1.00 39.69 197 GLN A C 1
ATOM 1512 O O . GLN A 1 197 ? -11.358 -12.653 -24.815 1.00 39.69 197 GLN A O 1
ATOM 1517 N N . GLY A 1 198 ? -11.808 -11.398 -26.641 1.00 33.50 198 GLY A N 1
ATOM 1518 C CA . GLY A 1 198 ? -10.526 -10.763 -26.959 1.00 33.50 198 GLY A CA 1
ATOM 1519 C C . GLY A 1 198 ? -9.339 -10.945 -26.006 1.00 33.50 198 GLY A C 1
ATOM 1520 O O . GLY A 1 198 ? -9.180 -10.201 -25.048 1.00 33.50 198 GLY A O 1
ATOM 1521 N N . GLY A 1 199 ? -8.420 -11.836 -26.382 1.00 33.56 199 GLY A N 1
ATOM 1522 C CA . GLY A 1 199 ? -7.000 -11.490 -26.519 1.00 33.56 199 GLY A CA 1
ATOM 1523 C C . GLY A 1 199 ? -6.243 -10.907 -25.320 1.00 33.56 199 GLY A C 1
ATOM 1524 O O . GLY A 1 199 ? -5.331 -10.117 -25.533 1.00 33.56 199 GLY A O 1
ATOM 1525 N N . ARG A 1 200 ? -6.530 -11.314 -24.082 1.00 39.88 200 ARG A N 1
ATOM 1526 C CA . ARG A 1 200 ? -5.507 -11.336 -23.025 1.00 39.88 200 ARG A CA 1
ATOM 1527 C C . ARG A 1 200 ? -4.997 -12.766 -22.934 1.00 39.88 200 ARG A C 1
ATOM 1529 O O . ARG A 1 200 ? -5.645 -13.634 -22.362 1.00 39.88 200 ARG A O 1
ATOM 1536 N N . THR A 1 201 ? -3.850 -13.030 -23.554 1.00 34.75 201 THR A N 1
ATOM 1537 C CA . THR A 1 201 ? -3.069 -14.231 -23.257 1.00 34.75 201 THR A CA 1
ATOM 1538 C C . THR A 1 201 ? -2.689 -14.156 -21.785 1.00 34.75 201 THR A C 1
ATOM 1540 O O . THR A 1 201 ? -1.738 -13.462 -21.427 1.00 34.75 201 THR A O 1
ATOM 1543 N N . SER A 1 202 ? -3.461 -14.830 -20.935 1.00 38.47 202 SER A N 1
ATOM 1544 C CA . SER A 1 202 ? -2.998 -15.288 -19.634 1.00 38.47 202 SER A CA 1
ATOM 1545 C C . SER A 1 202 ? -1.777 -16.156 -19.912 1.00 38.47 202 SER A C 1
ATOM 1547 O O . SER A 1 202 ? -1.902 -17.317 -20.308 1.00 38.47 202 SER A O 1
ATOM 1549 N N . ALA A 1 203 ? -0.600 -15.535 -19.836 1.00 40.97 203 ALA A N 1
ATOM 1550 C CA . ALA A 1 203 ? 0.660 -16.246 -19.802 1.00 40.97 203 ALA A CA 1
ATOM 1551 C C . ALA A 1 203 ? 0.543 -17.283 -18.684 1.00 40.97 203 ALA A C 1
ATOM 1553 O O . ALA A 1 203 ? 0.017 -16.991 -17.609 1.00 40.97 203 ALA A O 1
ATOM 1554 N N . GLY A 1 204 ? 0.893 -18.517 -19.032 1.00 36.81 204 GLY A N 1
ATOM 1555 C CA . GLY A 1 204 ? 0.625 -19.695 -18.233 1.00 36.81 204 GLY A CA 1
ATOM 1556 C C . GLY A 1 204 ? 1.120 -19.576 -16.801 1.00 36.81 204 GLY A C 1
ATOM 1557 O O . GLY A 1 204 ? 2.035 -18.820 -16.505 1.00 36.81 204 GLY A O 1
ATOM 1558 N N . GLN A 1 205 ? 0.483 -20.384 -15.959 1.00 38.16 205 GLN A N 1
ATOM 1559 C CA . GLN A 1 205 ? 0.884 -20.805 -14.622 1.00 38.16 205 GLN A CA 1
ATOM 1560 C C . GLN A 1 205 ? 2.413 -20.799 -14.413 1.00 38.16 205 GLN A C 1
ATOM 1562 O O . GLN A 1 205 ? 3.071 -21.835 -14.485 1.00 38.16 205 GLN A O 1
ATOM 1567 N N . SER A 1 206 ? 2.988 -19.639 -14.119 1.00 35.72 206 SER A N 1
ATOM 1568 C CA . SER A 1 206 ? 4.152 -19.539 -13.261 1.00 35.72 206 SER A CA 1
ATOM 1569 C C . SER A 1 206 ? 3.600 -19.635 -11.847 1.00 35.72 206 SER A C 1
ATOM 1571 O O . SER A 1 206 ? 2.652 -18.923 -11.506 1.00 35.72 206 SER A O 1
ATOM 1573 N N . GLY A 1 207 ? 4.154 -20.524 -11.019 1.00 45.19 207 GLY A N 1
ATOM 1574 C CA . GLY A 1 207 ? 3.956 -20.426 -9.571 1.00 45.19 207 GLY A CA 1
ATOM 1575 C C . GLY A 1 207 ? 4.228 -18.990 -9.098 1.00 45.19 207 GLY A C 1
ATOM 1576 O O . GLY A 1 207 ? 4.838 -18.229 -9.854 1.00 45.19 207 GLY A O 1
ATOM 1577 N N . PRO A 1 208 ? 3.765 -18.595 -7.897 1.00 49.75 208 PRO A N 1
ATOM 1578 C CA . PRO A 1 208 ? 4.005 -17.245 -7.393 1.00 49.75 208 PRO A CA 1
ATOM 1579 C C . PRO A 1 208 ? 5.488 -16.933 -7.582 1.00 49.75 208 PRO A C 1
ATOM 1581 O O . PRO A 1 208 ? 6.330 -17.658 -7.044 1.00 49.75 208 PRO A O 1
ATOM 1584 N N . ALA A 1 209 ? 5.796 -15.956 -8.443 1.00 60.19 209 ALA A N 1
ATOM 1585 C CA . ALA A 1 209 ? 7.170 -15.551 -8.681 1.00 60.19 209 ALA A CA 1
ATOM 1586 C C . ALA A 1 209 ? 7.763 -15.278 -7.303 1.00 60.19 209 ALA A C 1
ATOM 1588 O O . ALA A 1 209 ? 7.149 -14.571 -6.501 1.00 60.19 209 ALA A O 1
ATOM 1589 N N . SER A 1 210 ? 8.867 -15.948 -6.971 1.00 77.88 210 SER A N 1
ATOM 1590 C CA . SER A 1 210 ? 9.435 -15.799 -5.638 1.00 77.88 210 SER A CA 1
ATOM 1591 C C . SER A 1 210 ? 9.734 -14.324 -5.418 1.00 77.88 210 SER A C 1
ATOM 1593 O O . SER A 1 210 ? 10.473 -13.738 -6.206 1.00 77.88 210 SER A O 1
ATOM 1595 N N . LEU A 1 211 ? 9.149 -13.729 -4.383 1.00 87.25 211 LEU A N 1
ATOM 1596 C CA . LEU A 1 211 ? 9.421 -12.342 -4.040 1.00 87.25 211 LEU A CA 1
ATOM 1597 C C . LEU A 1 211 ? 10.946 -12.147 -3.928 1.00 87.25 211 LEU A C 1
ATOM 1599 O O . LEU A 1 211 ? 11.578 -12.929 -3.206 1.00 87.25 211 LEU A O 1
ATOM 1603 N N . PRO A 1 212 ? 11.542 -11.158 -4.621 1.00 88.81 212 PRO A N 1
ATOM 1604 C CA . PRO A 1 212 ? 12.955 -10.849 -4.458 1.00 88.81 212 PRO A CA 1
ATOM 1605 C C . PRO A 1 212 ? 13.294 -10.634 -2.978 1.00 88.81 212 PRO A C 1
ATOM 1607 O O . PRO A 1 212 ? 12.581 -9.926 -2.263 1.00 88.81 212 PRO A O 1
ATOM 1610 N N . SER A 1 213 ? 14.366 -11.268 -2.500 1.00 88.56 213 SER A N 1
ATOM 1611 C CA . SER A 1 213 ? 14.718 -11.307 -1.071 1.00 88.56 213 SER A CA 1
ATOM 1612 C C . SER A 1 213 ? 14.914 -9.916 -0.466 1.00 88.56 213 SER A C 1
ATOM 1614 O O . SER A 1 213 ? 14.551 -9.700 0.687 1.00 88.56 213 SER A O 1
ATOM 1616 N N . HIS A 1 214 ? 15.412 -8.960 -1.252 1.00 89.62 214 HIS A N 1
ATOM 1617 C CA . HIS A 1 214 ? 15.614 -7.571 -0.839 1.00 89.62 214 HIS A CA 1
ATOM 1618 C C . HIS A 1 214 ? 14.301 -6.786 -0.643 1.00 89.62 214 HIS A C 1
ATOM 1620 O O . HIS A 1 214 ? 14.295 -5.792 0.072 1.00 89.62 214 HIS A O 1
ATOM 1626 N N . LEU A 1 215 ? 13.174 -7.234 -1.215 1.00 92.69 215 LEU A N 1
ATOM 1627 C CA . LEU A 1 215 ? 11.845 -6.650 -0.973 1.00 92.69 215 LEU A CA 1
ATOM 1628 C C . LEU A 1 215 ? 11.115 -7.312 0.203 1.00 92.69 215 LEU A C 1
ATOM 1630 O O . LEU A 1 215 ? 10.215 -6.710 0.791 1.00 92.69 215 LEU A O 1
ATOM 1634 N N . ALA A 1 216 ? 11.498 -8.540 0.565 1.00 92.38 216 ALA A N 1
ATOM 1635 C CA . ALA A 1 216 ? 10.842 -9.322 1.612 1.00 92.38 216 ALA A CA 1
ATOM 1636 C C . ALA A 1 216 ? 10.635 -8.573 2.940 1.00 92.38 216 ALA A C 1
ATOM 1638 O O . ALA A 1 216 ? 9.546 -8.710 3.503 1.00 92.38 216 ALA A O 1
ATOM 1639 N N . PRO A 1 217 ? 11.584 -7.748 3.437 1.00 93.69 217 PRO A N 1
ATOM 1640 C CA . PRO A 1 217 ? 11.379 -7.022 4.685 1.00 93.69 217 PRO A CA 1
ATOM 1641 C C . PRO A 1 217 ? 10.125 -6.145 4.684 1.00 93.69 217 PRO A C 1
ATOM 1643 O O . PRO A 1 217 ? 9.375 -6.166 5.655 1.00 93.69 217 PRO A O 1
ATOM 1646 N N . PHE A 1 218 ? 9.843 -5.446 3.581 1.00 95.69 218 PHE A N 1
ATOM 1647 C CA . PHE A 1 218 ? 8.637 -4.630 3.464 1.00 95.69 218 PHE A CA 1
ATOM 1648 C C . PHE A 1 218 ? 7.366 -5.482 3.366 1.00 95.69 218 PHE A C 1
ATOM 1650 O O . PHE A 1 218 ? 6.381 -5.214 4.050 1.00 95.69 218 PHE A O 1
ATOM 1657 N N . PHE A 1 219 ? 7.387 -6.547 2.563 1.00 95.12 219 PHE A N 1
ATOM 1658 C CA . PHE A 1 219 ? 6.212 -7.406 2.380 1.00 95.12 219 PHE A CA 1
ATOM 1659 C C . PHE A 1 219 ? 5.854 -8.238 3.622 1.00 95.12 219 PHE A C 1
ATOM 1661 O O . PHE A 1 219 ? 4.736 -8.737 3.740 1.00 95.12 219 PHE A O 1
ATOM 1668 N N . HIS A 1 220 ? 6.770 -8.364 4.583 1.00 94.50 220 HIS A N 1
ATOM 1669 C CA . HIS A 1 220 ? 6.469 -8.884 5.918 1.00 94.50 220 HIS A CA 1
ATOM 1670 C C . HIS A 1 220 ? 5.764 -7.876 6.835 1.00 94.50 220 HIS A C 1
ATOM 1672 O O . HIS A 1 220 ? 5.323 -8.268 7.915 1.00 94.50 220 HIS A O 1
ATOM 1678 N N . ILE A 1 221 ? 5.650 -6.616 6.413 1.00 96.06 221 ILE A N 1
ATOM 1679 C CA . ILE A 1 221 ? 4.847 -5.575 7.059 1.00 96.06 221 ILE A CA 1
ATOM 1680 C C . ILE A 1 221 ? 3.508 -5.450 6.321 1.00 96.06 221 ILE A C 1
ATOM 1682 O O . ILE A 1 221 ? 2.451 -5.571 6.941 1.00 96.06 221 ILE A O 1
ATOM 1686 N N . HIS A 1 222 ? 3.557 -5.271 4.994 1.00 97.00 222 HIS A N 1
ATOM 1687 C CA . HIS A 1 222 ? 2.380 -5.095 4.140 1.00 97.00 222 HIS A CA 1
ATOM 1688 C C . HIS A 1 222 ? 2.501 -5.786 2.783 1.00 97.00 222 HIS A C 1
ATOM 1690 O O . HIS A 1 222 ? 3.432 -5.506 2.028 1.00 97.00 222 HIS A O 1
ATOM 1696 N N . ASP A 1 223 ? 1.498 -6.583 2.399 1.00 95.81 223 ASP A N 1
ATOM 1697 C CA . ASP A 1 223 ? 1.316 -7.006 1.005 1.00 95.81 223 ASP A CA 1
ATOM 1698 C C . ASP A 1 223 ? 0.737 -5.865 0.152 1.00 95.81 223 ASP A C 1
ATOM 1700 O O . ASP A 1 223 ? -0.463 -5.784 -0.123 1.00 95.81 223 ASP A O 1
ATOM 1704 N N . GLY A 1 224 ? 1.618 -4.949 -0.246 1.00 96.62 224 GLY A N 1
ATOM 1705 C CA . GLY A 1 224 ? 1.279 -3.746 -0.999 1.00 96.62 224 GLY A CA 1
ATOM 1706 C C . GLY A 1 224 ? 0.823 -2.586 -0.114 1.00 96.62 224 GLY A C 1
ATOM 1707 O O . GLY A 1 224 ? 0.325 -2.769 0.997 1.00 96.62 224 GLY A O 1
ATOM 1708 N N . PHE A 1 225 ? 1.003 -1.366 -0.617 1.00 97.62 225 PHE A N 1
ATOM 1709 C CA . PHE A 1 225 ? 0.719 -0.132 0.114 1.00 97.62 225 PHE A CA 1
ATOM 1710 C C . PHE A 1 225 ? 0.308 0.990 -0.832 1.00 97.62 225 PHE A C 1
ATOM 1712 O O . PHE A 1 225 ? 0.821 1.104 -1.952 1.00 97.62 225 PHE A O 1
ATOM 1719 N N . GLY A 1 226 ? -0.629 1.828 -0.401 1.00 96.19 226 GLY A N 1
ATOM 1720 C CA . GLY A 1 226 ? -1.172 2.859 -1.269 1.00 96.19 226 GLY A CA 1
ATOM 1721 C C . GLY A 1 226 ? -2.091 3.860 -0.591 1.00 96.19 226 GLY A C 1
ATOM 1722 O O . GLY A 1 226 ? -2.191 3.939 0.634 1.00 96.19 226 GLY A O 1
ATOM 1723 N N . VAL A 1 227 ? -2.766 4.635 -1.435 1.00 95.38 227 VAL A N 1
ATOM 1724 C CA . VAL A 1 227 ? -3.698 5.694 -1.040 1.00 95.38 227 VAL A CA 1
ATOM 1725 C C . VAL A 1 227 ? -5.134 5.269 -1.295 1.00 95.38 227 VAL A C 1
ATOM 1727 O O . VAL A 1 227 ? -5.442 4.578 -2.272 1.00 95.38 227 VAL A O 1
ATOM 1730 N N . LEU A 1 228 ? -6.028 5.723 -0.427 1.00 94.69 228 LEU A N 1
ATOM 1731 C CA . LEU A 1 228 ? -7.441 5.412 -0.477 1.00 94.69 228 LEU A CA 1
ATOM 1732 C C . LEU A 1 228 ? -8.245 6.714 -0.421 1.00 94.69 228 LEU A C 1
ATOM 1734 O O . LEU A 1 228 ? -8.222 7.434 0.570 1.00 94.69 228 LEU A O 1
ATOM 1738 N N . LEU A 1 229 ? -8.973 7.030 -1.494 1.00 91.75 229 LEU A N 1
ATOM 1739 C CA . LEU A 1 229 ? -9.920 8.148 -1.484 1.00 91.75 229 LEU A CA 1
ATOM 1740 C C . LEU A 1 229 ? -11.168 7.816 -0.651 1.00 91.75 229 LEU A C 1
ATOM 1742 O O . LEU A 1 229 ? -11.775 8.692 -0.040 1.00 91.75 229 LEU A O 1
ATOM 1746 N N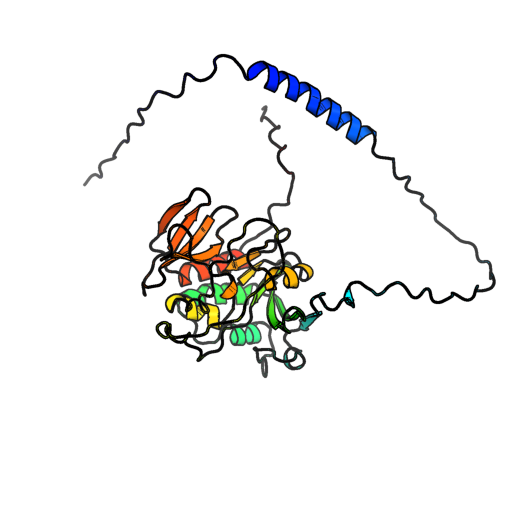 . SER A 1 230 ? -11.577 6.547 -0.667 1.00 92.56 230 SER A N 1
ATOM 1747 C CA . SER A 1 230 ? -12.701 6.038 0.110 1.00 92.56 230 SER A CA 1
ATOM 1748 C C . SER A 1 230 ? -12.520 4.557 0.402 1.00 92.56 230 SER A C 1
ATOM 1750 O O . SER A 1 230 ? -12.206 3.781 -0.503 1.00 92.56 230 SER A O 1
ATOM 1752 N N . THR A 1 231 ? -12.837 4.142 1.628 1.00 92.25 231 THR A N 1
ATOM 1753 C CA . THR A 1 231 ? -12.924 2.728 2.037 1.00 92.25 231 THR A CA 1
ATOM 1754 C C . THR A 1 231 ? -13.770 1.853 1.110 1.00 92.25 231 THR A C 1
ATOM 1756 O O . THR A 1 231 ? -13.499 0.664 0.969 1.00 92.25 231 THR A O 1
ATOM 1759 N N . ARG A 1 232 ? -14.733 2.435 0.382 1.00 90.94 232 ARG A N 1
ATOM 1760 C CA . ARG A 1 232 ? -15.545 1.727 -0.624 1.00 90.94 232 ARG A CA 1
ATOM 1761 C C . ARG A 1 232 ? -14.754 1.250 -1.843 1.00 90.94 232 ARG A C 1
ATOM 1763 O O . ARG A 1 232 ? -15.221 0.357 -2.541 1.00 90.94 232 ARG A O 1
ATOM 1770 N N . HIS A 1 233 ? -13.589 1.834 -2.121 1.00 92.19 233 HIS A N 1
ATOM 1771 C CA . HIS A 1 233 ? -12.727 1.424 -3.236 1.00 92.19 233 HIS A CA 1
ATOM 1772 C C . HIS A 1 233 ? -11.853 0.216 -2.876 1.00 92.19 233 HIS A C 1
ATOM 1774 O O . HIS A 1 233 ? -11.343 -0.459 -3.770 1.00 92.19 233 HIS A O 1
ATOM 1780 N N . LEU A 1 234 ? -11.693 -0.077 -1.581 1.00 92.31 234 LEU A N 1
ATOM 1781 C CA . LEU A 1 234 ? -10.779 -1.105 -1.099 1.00 92.31 234 LEU A CA 1
ATOM 1782 C C . LEU A 1 234 ? -11.107 -2.508 -1.643 1.00 92.31 234 LEU A C 1
ATOM 1784 O O . LEU A 1 234 ? -10.170 -3.176 -2.076 1.00 92.31 234 LEU A O 1
ATOM 1788 N N . PRO A 1 235 ? -12.380 -2.955 -1.735 1.00 92.00 235 PRO A N 1
ATOM 1789 C CA . PRO A 1 235 ? -12.682 -4.252 -2.332 1.00 92.00 235 PRO A CA 1
ATOM 1790 C C . PRO A 1 235 ? -12.186 -4.400 -3.774 1.00 92.00 235 PRO A C 1
ATOM 1792 O O . PRO A 1 235 ? -11.621 -5.434 -4.124 1.00 92.00 235 PRO A O 1
ATOM 1795 N N . LEU A 1 236 ? -12.343 -3.359 -4.598 1.00 90.25 236 LEU A N 1
ATOM 1796 C CA . LEU A 1 236 ? -11.900 -3.374 -5.993 1.00 90.25 236 LEU A CA 1
ATOM 1797 C C . LEU A 1 236 ? -10.370 -3.407 -6.086 1.00 90.25 236 LEU A C 1
ATOM 1799 O O . LEU A 1 236 ? -9.826 -4.264 -6.777 1.00 90.25 236 LEU A O 1
ATOM 1803 N N . LEU A 1 237 ? -9.687 -2.552 -5.318 1.00 91.81 237 LEU A N 1
ATOM 1804 C CA . LEU A 1 237 ? -8.222 -2.525 -5.256 1.00 91.81 237 LEU A CA 1
ATOM 1805 C C . LEU A 1 237 ? -7.652 -3.866 -4.796 1.00 91.81 237 LEU A C 1
ATOM 1807 O O . LEU A 1 237 ? -6.722 -4.401 -5.398 1.00 91.81 237 LEU A O 1
ATOM 1811 N N . LEU A 1 238 ? -8.221 -4.448 -3.739 1.00 91.25 238 LEU A N 1
ATOM 1812 C CA . LEU A 1 238 ? -7.763 -5.741 -3.267 1.00 91.25 238 LEU A CA 1
ATOM 1813 C C . LEU A 1 238 ? -7.991 -6.791 -4.357 1.00 91.25 238 LEU A C 1
ATOM 1815 O O . LEU A 1 238 ? -7.030 -7.457 -4.723 1.00 91.25 238 LEU A O 1
ATOM 1819 N N . CYS A 1 239 ? -9.182 -6.906 -4.945 1.00 88.81 239 CYS A N 1
ATOM 1820 C CA . CYS A 1 239 ? -9.456 -7.890 -6.000 1.00 88.81 239 CYS A CA 1
ATOM 1821 C C . CYS A 1 239 ? -8.574 -7.726 -7.249 1.00 88.81 239 CYS A C 1
ATOM 1823 O O . CYS A 1 239 ? -8.208 -8.724 -7.869 1.00 88.81 239 CYS A O 1
ATOM 1825 N N . SER A 1 240 ? -8.235 -6.497 -7.635 1.00 88.69 240 SER A N 1
ATOM 1826 C CA . SER A 1 240 ? -7.520 -6.183 -8.876 1.00 88.69 240 SER A CA 1
ATOM 1827 C C . SER A 1 240 ? -6.521 -5.045 -8.634 1.00 88.69 240 SER A C 1
ATOM 1829 O O . SER A 1 240 ? -6.863 -3.881 -8.808 1.00 88.69 240 SER A O 1
ATOM 1831 N N . PRO A 1 241 ? -5.277 -5.359 -8.224 1.00 86.00 241 PRO A N 1
ATOM 1832 C CA . PRO A 1 241 ? -4.305 -4.344 -7.804 1.00 86.00 241 PRO A CA 1
ATOM 1833 C C . PRO A 1 241 ? -3.805 -3.435 -8.931 1.00 86.00 241 PRO A C 1
ATOM 1835 O O . PRO A 1 241 ? -3.293 -2.351 -8.659 1.00 86.00 241 PRO A O 1
ATOM 1838 N N . ASP A 1 242 ? -3.966 -3.866 -10.181 1.00 84.19 242 ASP A N 1
ATOM 1839 C CA . ASP A 1 242 ? -3.637 -3.074 -11.369 1.00 84.19 242 ASP A CA 1
ATOM 1840 C C . ASP A 1 242 ? -4.682 -1.989 -11.647 1.00 84.19 242 ASP A C 1
ATOM 1842 O O . ASP A 1 242 ? -4.399 -1.004 -12.334 1.00 84.19 242 ASP A O 1
ATOM 1846 N N . ASP A 1 243 ? -5.893 -2.159 -11.117 1.00 83.88 243 ASP A N 1
ATOM 1847 C CA . ASP A 1 243 ? -6.969 -1.209 -11.315 1.00 83.88 243 ASP A CA 1
ATOM 1848 C C . ASP A 1 243 ? -6.812 -0.058 -10.321 1.00 83.88 243 ASP A C 1
ATOM 1850 O O . ASP A 1 243 ? -6.597 -0.235 -9.125 1.00 83.88 243 ASP A O 1
ATOM 1854 N N . SER A 1 244 ? -6.916 1.165 -10.830 1.00 85.88 244 SER A N 1
ATOM 1855 C CA . SER A 1 244 ? -7.002 2.374 -10.010 1.00 85.88 244 SER A CA 1
ATOM 1856 C C . SER A 1 244 ? -8.418 2.924 -10.080 1.00 85.88 244 SER A C 1
ATOM 1858 O O . SER A 1 244 ? -9.043 2.889 -11.140 1.00 85.88 244 SER A O 1
ATOM 1860 N N . VAL A 1 245 ? -8.912 3.471 -8.973 1.00 84.31 245 VAL A N 1
ATOM 1861 C CA . VAL A 1 245 ? -10.285 3.981 -8.858 1.00 84.31 245 VAL A CA 1
ATOM 1862 C C . VAL A 1 245 ? -10.213 5.397 -8.336 1.00 84.31 245 VAL A C 1
ATOM 1864 O O . VAL A 1 245 ? -9.750 5.558 -7.217 1.00 84.31 245 VAL A O 1
ATOM 1867 N N . ASP A 1 246 ? -10.646 6.391 -9.118 1.00 81.12 246 ASP A N 1
ATOM 1868 C CA . ASP A 1 246 ? -10.758 7.811 -8.739 1.00 81.12 246 ASP A CA 1
ATOM 1869 C C . ASP A 1 246 ? -9.848 8.222 -7.565 1.00 81.12 246 ASP A C 1
ATOM 1871 O O . ASP A 1 246 ? -10.292 8.381 -6.433 1.00 81.12 246 ASP A O 1
ATOM 1875 N N . GLY A 1 247 ? -8.539 8.326 -7.814 1.00 83.81 247 GLY A N 1
ATOM 1876 C CA . GLY A 1 247 ? -7.547 8.756 -6.819 1.00 83.81 247 GLY A CA 1
ATOM 1877 C C . GLY A 1 247 ? -7.047 7.686 -5.837 1.00 83.81 247 GLY A C 1
ATOM 1878 O O . GLY A 1 247 ? -5.973 7.874 -5.280 1.00 83.81 247 GLY A O 1
ATOM 1879 N N . SER A 1 248 ? -7.748 6.564 -5.656 1.00 90.44 248 SER A N 1
ATOM 1880 C CA . SER A 1 248 ? -7.245 5.385 -4.938 1.00 90.44 248 SER A CA 1
ATOM 1881 C C . SER A 1 248 ? -6.352 4.522 -5.834 1.00 90.44 248 SER A C 1
ATOM 1883 O O . SER A 1 248 ? -6.744 4.159 -6.949 1.00 90.44 248 SER A O 1
ATOM 1885 N N . CYS A 1 249 ? -5.180 4.133 -5.335 1.00 94.25 249 CYS A N 1
ATOM 1886 C CA . CYS A 1 249 ? -4.260 3.236 -6.036 1.00 94.25 249 CYS A CA 1
ATOM 1887 C C . CYS A 1 249 ? -3.192 2.650 -5.104 1.00 94.25 249 CYS A C 1
ATOM 1889 O O . CYS A 1 249 ? -2.909 3.192 -4.034 1.00 94.25 249 CYS A O 1
ATOM 1891 N N . PHE A 1 250 ? -2.562 1.565 -5.558 1.00 93.94 250 PHE A N 1
ATOM 1892 C CA . PHE A 1 250 ? -1.293 1.097 -5.010 1.00 93.94 250 PHE A CA 1
ATOM 1893 C C . PHE A 1 250 ? -0.131 1.945 -5.528 1.00 93.94 250 PHE A C 1
ATOM 1895 O O . PHE A 1 250 ? -0.070 2.271 -6.717 1.00 93.94 250 PHE A O 1
ATOM 1902 N N . TYR A 1 251 ? 0.799 2.243 -4.624 1.00 95.12 251 TYR A N 1
ATOM 1903 C CA . TYR A 1 251 ? 2.130 2.748 -4.954 1.00 95.12 251 TYR A CA 1
ATOM 1904 C C . TYR A 1 251 ? 3.172 1.641 -4.848 1.00 95.12 251 TYR A C 1
ATOM 1906 O O . TYR A 1 251 ? 4.050 1.565 -5.693 1.00 95.12 251 TYR A O 1
ATOM 1914 N N . VAL A 1 252 ? 3.025 0.729 -3.887 1.00 96.94 252 VAL A N 1
ATOM 1915 C CA . VAL A 1 252 ? 3.735 -0.554 -3.875 1.00 96.94 252 VAL A CA 1
ATOM 1916 C C . VAL A 1 252 ? 2.708 -1.641 -4.151 1.00 96.94 252 VAL A C 1
ATOM 1918 O O . VAL A 1 252 ? 1.720 -1.752 -3.423 1.00 96.94 252 VAL A O 1
ATOM 1921 N N . TYR A 1 253 ? 2.896 -2.409 -5.221 1.00 95.88 253 TYR A N 1
ATOM 1922 C CA . TYR A 1 253 ? 1.948 -3.447 -5.610 1.00 95.88 253 TYR A CA 1
ATOM 1923 C C . TYR A 1 253 ? 2.009 -4.631 -4.637 1.00 95.88 253 TYR A C 1
ATOM 1925 O O . TYR A 1 253 ? 3.091 -4.975 -4.163 1.00 95.88 253 TYR A O 1
ATOM 1933 N N . PRO A 1 254 ? 0.875 -5.298 -4.357 1.00 95.19 254 PRO A N 1
ATOM 1934 C CA . PRO A 1 254 ? 0.898 -6.571 -3.646 1.00 95.19 254 PRO A CA 1
ATOM 1935 C C . PRO A 1 254 ? 1.612 -7.636 -4.490 1.00 95.19 254 PRO A C 1
ATOM 1937 O O . PRO A 1 254 ? 1.650 -7.532 -5.717 1.00 95.19 254 PRO A O 1
ATOM 1940 N N . VAL A 1 255 ? 2.087 -8.715 -3.866 1.00 93.12 255 VAL A N 1
ATOM 1941 C CA . VAL A 1 255 ? 2.801 -9.836 -4.499 1.00 93.12 255 VAL A CA 1
ATOM 1942 C C . VAL A 1 255 ? 2.056 -10.369 -5.716 1.00 93.12 255 VAL A C 1
ATOM 1944 O O . VAL A 1 255 ? 2.652 -10.637 -6.754 1.00 93.12 255 VAL A O 1
ATOM 1947 N N . ARG A 1 256 ? 0.729 -10.484 -5.622 1.00 89.44 256 ARG A N 1
ATOM 1948 C CA . ARG A 1 256 ? -0.123 -10.947 -6.732 1.00 89.44 256 ARG A CA 1
ATOM 1949 C C . ARG A 1 256 ? -0.164 -9.999 -7.939 1.00 89.44 256 ARG A C 1
ATOM 1951 O O . ARG A 1 256 ? -0.589 -10.419 -9.006 1.00 89.44 256 ARG A O 1
ATOM 1958 N N . GLY A 1 257 ? 0.190 -8.730 -7.746 1.00 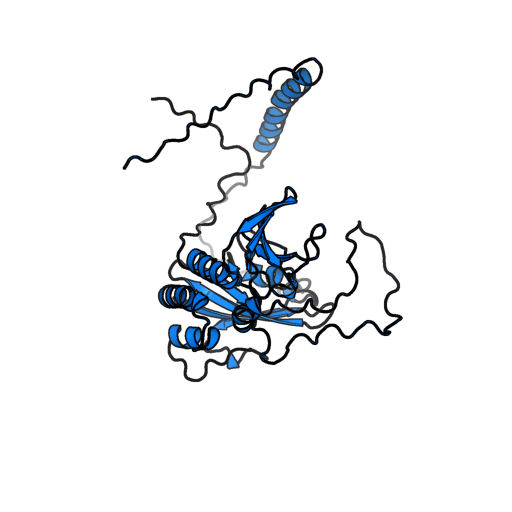89.50 257 GLY A N 1
ATOM 1959 C CA . GLY A 1 257 ? 0.296 -7.712 -8.792 1.00 89.50 257 GLY A CA 1
ATOM 1960 C C . GLY A 1 257 ? 1.712 -7.576 -9.357 1.00 89.50 257 GLY A C 1
ATOM 1961 O O . GLY A 1 257 ? 1.905 -6.847 -10.334 1.00 89.50 257 GLY A O 1
ATOM 1962 N N . LEU A 1 258 ? 2.696 -8.273 -8.778 1.00 90.38 258 LEU A N 1
ATOM 1963 C CA . LEU A 1 258 ? 4.057 -8.315 -9.301 1.00 90.38 258 LEU A CA 1
ATOM 1964 C C . LEU A 1 258 ? 4.069 -9.143 -10.584 1.00 90.38 258 LEU A C 1
ATOM 1966 O O . LEU A 1 258 ? 3.804 -10.345 -10.581 1.00 90.38 258 LEU A O 1
ATOM 1970 N N . GLU A 1 259 ? 4.398 -8.495 -11.694 1.00 90.31 259 GLU A N 1
ATOM 1971 C CA . GLU A 1 259 ? 4.514 -9.140 -12.997 1.00 90.31 259 GLU A CA 1
ATOM 1972 C C . GLU A 1 259 ? 5.856 -8.788 -13.632 1.00 90.31 259 GLU A C 1
ATOM 1974 O O . GLU A 1 259 ? 6.353 -7.663 -13.515 1.00 90.31 259 GLU A O 1
ATOM 1979 N N . ALA A 1 260 ? 6.429 -9.753 -14.347 1.00 91.62 260 ALA A N 1
ATOM 1980 C CA . ALA A 1 260 ? 7.596 -9.497 -15.171 1.00 91.62 260 ALA A CA 1
ATOM 1981 C C . ALA A 1 260 ? 7.223 -8.603 -16.364 1.00 91.62 260 ALA A C 1
ATOM 1983 O O . ALA A 1 260 ? 6.170 -8.773 -16.993 1.00 91.62 260 ALA A O 1
ATOM 1984 N N . ILE A 1 261 ? 8.104 -7.675 -16.730 1.00 91.56 261 ILE A N 1
ATOM 1985 C CA . ILE A 1 261 ? 7.890 -6.835 -17.909 1.00 91.56 261 ILE A CA 1
ATOM 1986 C C . ILE A 1 261 ? 8.015 -7.712 -19.158 1.00 91.56 261 ILE A C 1
ATOM 1988 O O . ILE A 1 261 ? 9.044 -8.338 -19.393 1.00 91.56 261 ILE A O 1
ATOM 1992 N N . LYS A 1 262 ? 6.994 -7.722 -20.026 1.00 90.38 262 LYS A N 1
ATOM 1993 C CA . LYS A 1 262 ? 6.954 -8.605 -21.214 1.00 90.38 262 LYS A CA 1
ATOM 1994 C C . LYS A 1 262 ? 8.195 -8.519 -22.109 1.00 90.38 262 LYS A C 1
ATOM 1996 O O . LYS A 1 262 ? 8.589 -9.522 -22.693 1.00 90.38 262 LYS A O 1
ATOM 2001 N N . ARG A 1 263 ? 8.771 -7.321 -22.258 1.00 91.38 263 ARG A N 1
ATOM 2002 C CA . ARG A 1 263 ? 9.986 -7.083 -23.059 1.00 91.38 263 ARG A CA 1
ATOM 2003 C C . ARG A 1 263 ? 11.282 -7.355 -22.283 1.00 91.38 263 ARG A C 1
ATOM 2005 O O . ARG A 1 263 ? 12.302 -7.614 -22.909 1.00 91.38 263 ARG A O 1
ATOM 2012 N N . HIS A 1 264 ? 11.225 -7.342 -20.952 1.00 93.06 264 HIS A N 1
ATOM 2013 C CA . HIS A 1 264 ? 12.367 -7.472 -20.047 1.00 93.06 264 HIS A CA 1
ATOM 2014 C C . HIS A 1 264 ? 12.014 -8.455 -18.919 1.00 93.06 264 HIS A C 1
ATOM 2016 O O . HIS A 1 264 ? 11.740 -8.036 -17.799 1.00 93.06 264 HIS A O 1
ATOM 2022 N N . PRO A 1 265 ? 11.983 -9.773 -19.193 1.00 91.38 265 PRO A N 1
ATOM 2023 C CA . PRO A 1 265 ? 11.475 -10.769 -18.243 1.00 91.38 265 PRO A CA 1
ATOM 2024 C C . PRO A 1 265 ? 12.326 -10.935 -16.971 1.00 91.38 265 PRO A C 1
ATOM 2026 O O . PRO A 1 265 ? 11.903 -11.620 -16.046 1.00 91.38 265 PRO A O 1
ATOM 2029 N N . HIS A 1 266 ? 13.520 -10.337 -16.927 1.00 90.56 266 HIS A N 1
ATOM 2030 C CA . HIS A 1 266 ? 14.374 -10.264 -15.737 1.00 90.56 266 HIS A CA 1
ATOM 2031 C C . HIS A 1 266 ? 13.970 -9.131 -14.777 1.00 90.56 266 HIS A C 1
ATOM 2033 O O . HIS A 1 266 ? 14.406 -9.142 -13.625 1.00 90.56 266 HIS A O 1
ATOM 2039 N N . LEU A 1 267 ? 13.137 -8.188 -15.237 1.00 93.25 267 LEU A N 1
ATOM 2040 C CA . LEU A 1 267 ? 12.611 -7.071 -14.458 1.00 93.25 267 LEU A CA 1
ATOM 2041 C C . LEU A 1 267 ? 11.195 -7.368 -13.979 1.00 93.25 267 LEU A C 1
ATOM 2043 O O . LEU A 1 267 ? 10.325 -7.739 -14.773 1.00 93.25 267 LEU A O 1
ATOM 2047 N N . PHE A 1 268 ? 10.951 -7.127 -12.696 1.00 91.94 268 PHE A N 1
ATOM 2048 C CA . PHE A 1 268 ? 9.634 -7.222 -12.077 1.00 91.94 268 PHE A CA 1
ATOM 2049 C C . PHE A 1 268 ? 9.139 -5.843 -11.695 1.00 91.94 268 PHE A C 1
ATOM 2051 O O . PHE A 1 268 ? 9.812 -5.138 -10.946 1.00 91.94 268 PHE A O 1
ATOM 2058 N N . ARG A 1 269 ? 7.940 -5.483 -12.162 1.00 93.75 269 ARG A N 1
ATOM 2059 C CA . ARG A 1 269 ? 7.252 -4.289 -11.668 1.00 93.75 269 ARG A CA 1
ATOM 2060 C C . ARG A 1 269 ? 6.893 -4.533 -10.202 1.00 93.75 269 ARG A C 1
ATOM 2062 O O . ARG A 1 269 ? 6.255 -5.541 -9.893 1.00 93.75 269 ARG A O 1
ATOM 2069 N N . PHE A 1 270 ? 7.299 -3.639 -9.310 1.00 95.19 270 PHE A N 1
ATOM 2070 C CA . PHE A 1 270 ? 6.964 -3.755 -7.886 1.00 95.19 270 PHE A CA 1
ATOM 2071 C C . PHE A 1 270 ? 6.265 -2.526 -7.332 1.00 95.19 270 PHE A C 1
ATOM 2073 O O . PHE A 1 270 ? 5.513 -2.630 -6.365 1.00 95.19 270 PHE A O 1
ATOM 2080 N N . ALA A 1 271 ? 6.436 -1.383 -7.986 1.00 95.56 271 ALA A N 1
ATOM 2081 C CA . ALA A 1 271 ? 5.813 -0.154 -7.560 1.00 95.56 271 ALA A CA 1
ATOM 2082 C C . ALA A 1 271 ? 5.381 0.712 -8.741 1.00 95.56 271 ALA A C 1
ATOM 2084 O O . ALA A 1 271 ? 5.794 0.535 -9.890 1.00 95.56 271 ALA A O 1
ATOM 2085 N N . ARG A 1 272 ? 4.502 1.657 -8.440 1.00 93.44 272 ARG A N 1
ATOM 2086 C CA . ARG A 1 272 ? 3.997 2.668 -9.350 1.00 93.44 272 ARG A CA 1
ATOM 2087 C C . ARG A 1 272 ? 4.599 4.011 -8.970 1.00 93.44 272 ARG A C 1
ATOM 2089 O O . ARG A 1 272 ? 4.455 4.436 -7.829 1.00 93.44 272 ARG A O 1
ATOM 2096 N N . VAL A 1 273 ? 5.190 4.695 -9.943 1.00 92.12 273 VAL A N 1
ATOM 2097 C CA . VAL A 1 273 ? 5.621 6.088 -9.771 1.00 92.12 273 VAL A CA 1
ATOM 2098 C C . VAL A 1 273 ? 4.470 7.011 -10.152 1.00 92.12 273 VAL A C 1
ATOM 2100 O O . VAL A 1 273 ? 4.025 7.835 -9.356 1.00 92.12 273 VAL A O 1
ATOM 2103 N N . ASP A 1 274 ? 3.913 6.813 -11.350 1.00 90.31 274 ASP A N 1
ATOM 2104 C CA . ASP A 1 274 ? 2.761 7.566 -11.837 1.00 90.31 274 ASP A CA 1
ATOM 2105 C C . ASP A 1 274 ? 1.902 6.742 -12.822 1.00 90.31 274 ASP A C 1
ATOM 2107 O O . ASP A 1 274 ? 1.844 5.516 -12.761 1.00 90.31 274 ASP A O 1
ATOM 2111 N N . ARG A 1 275 ? 1.113 7.394 -13.686 1.00 86.38 275 ARG A N 1
ATOM 2112 C CA . ARG A 1 275 ? 0.276 6.706 -14.689 1.00 86.38 275 ARG A CA 1
ATOM 2113 C C . ARG A 1 275 ? 1.087 6.050 -15.818 1.00 86.38 275 ARG A C 1
ATOM 2115 O O . ARG A 1 275 ? 0.597 5.098 -16.420 1.00 86.38 275 ARG A O 1
ATOM 2122 N N . ASN A 1 276 ? 2.259 6.582 -16.127 1.00 90.62 276 ASN A N 1
ATOM 2123 C CA . ASN A 1 276 ? 3.067 6.230 -17.286 1.00 90.62 276 ASN A CA 1
ATOM 2124 C C . ASN A 1 276 ? 4.400 5.579 -16.904 1.00 90.62 276 ASN A C 1
ATOM 2126 O O . ASN A 1 276 ? 5.088 5.110 -17.804 1.00 90.62 276 ASN A O 1
ATOM 2130 N N . CYS A 1 277 ? 4.750 5.541 -15.620 1.00 93.75 277 CYS A N 1
ATOM 2131 C CA . CYS A 1 277 ? 6.009 5.027 -15.109 1.00 93.75 277 CYS A CA 1
ATOM 2132 C C . CYS A 1 277 ? 5.783 4.052 -13.945 1.00 93.75 277 CYS A C 1
ATOM 2134 O O . CYS A 1 277 ? 5.024 4.321 -13.002 1.00 93.75 277 CYS A O 1
ATOM 2136 N N . VAL A 1 278 ? 6.464 2.908 -14.016 1.00 95.69 278 VAL A N 1
ATOM 2137 C CA . VAL A 1 278 ? 6.511 1.899 -12.954 1.00 95.69 278 VAL A CA 1
ATOM 2138 C C . VAL A 1 278 ? 7.951 1.661 -12.521 1.00 95.69 278 VAL A C 1
ATOM 2140 O O . VAL A 1 278 ? 8.861 1.641 -13.346 1.00 95.69 278 VAL A O 1
ATOM 2143 N N . ALA A 1 279 ? 8.147 1.458 -11.224 1.00 96.69 279 ALA A N 1
ATOM 2144 C CA . ALA A 1 279 ? 9.432 1.084 -10.662 1.00 96.69 279 ALA A CA 1
ATOM 2145 C C . ALA A 1 279 ? 9.561 -0.443 -10.659 1.00 96.69 279 ALA A C 1
ATOM 2147 O O . ALA A 1 279 ? 8.632 -1.180 -10.288 1.00 96.69 279 ALA A O 1
ATOM 2148 N N . CYS A 1 280 ? 10.718 -0.908 -11.114 1.00 96.31 280 CYS A N 1
ATOM 2149 C CA . CYS A 1 280 ? 11.020 -2.311 -11.329 1.00 96.31 280 CYS A CA 1
ATOM 2150 C C . CYS A 1 280 ? 12.327 -2.701 -10.639 1.00 96.31 280 CYS A C 1
ATOM 2152 O O . CYS A 1 280 ? 13.182 -1.856 -10.398 1.00 96.31 280 CYS A O 1
ATOM 2154 N N . VAL A 1 281 ? 12.482 -3.991 -10.348 1.00 95.19 281 VAL A N 1
ATOM 2155 C CA . VAL A 1 281 ? 13.715 -4.566 -9.789 1.00 95.19 281 VAL A CA 1
ATOM 2156 C C . VAL A 1 281 ? 14.157 -5.791 -10.571 1.00 95.19 281 VAL A C 1
ATOM 2158 O O . VAL A 1 281 ? 13.332 -6.513 -11.143 1.00 95.19 281 VAL A O 1
ATOM 2161 N N . HIS A 1 282 ? 15.463 -6.049 -10.558 1.00 92.38 282 HIS A N 1
ATOM 2162 C CA . HIS A 1 282 ? 16.032 -7.287 -11.076 1.00 92.38 282 HIS A CA 1
ATOM 2163 C C . HIS A 1 282 ? 15.726 -8.447 -10.127 1.00 92.38 282 HIS A C 1
ATOM 2165 O O . HIS A 1 282 ? 15.950 -8.378 -8.922 1.00 92.38 282 HIS A O 1
ATOM 2171 N N . TYR A 1 283 ? 15.242 -9.553 -10.684 1.00 83.75 283 TYR A N 1
ATOM 2172 C CA . TYR A 1 283 ? 14.837 -10.714 -9.888 1.00 83.75 283 TYR A CA 1
ATOM 2173 C C . TYR A 1 283 ? 16.006 -11.475 -9.247 1.00 83.75 283 TYR A C 1
ATOM 2175 O O . TYR A 1 283 ? 15.864 -12.039 -8.165 1.00 83.75 283 TYR A O 1
ATOM 2183 N N . HIS A 1 284 ? 17.148 -11.530 -9.935 1.00 80.75 284 HIS A N 1
ATOM 2184 C CA . HIS A 1 284 ? 18.291 -12.365 -9.549 1.00 80.75 284 HIS A CA 1
ATOM 2185 C C . HIS A 1 284 ? 19.406 -11.601 -8.833 1.00 80.75 284 HIS A C 1
ATOM 2187 O O . HIS A 1 284 ? 20.361 -12.221 -8.371 1.00 80.75 284 HIS A O 1
ATOM 2193 N N . GLU A 1 285 ? 19.311 -10.278 -8.759 1.00 80.88 285 GLU A N 1
ATOM 2194 C CA . GLU A 1 285 ? 20.370 -9.443 -8.207 1.00 80.88 285 GLU A CA 1
ATOM 2195 C C . GLU A 1 285 ? 20.037 -9.084 -6.759 1.00 80.88 285 GLU A C 1
ATOM 2197 O O . GLU A 1 285 ? 19.011 -8.474 -6.460 1.00 80.88 285 GLU A O 1
ATOM 2202 N N . GLU A 1 286 ? 20.912 -9.496 -5.840 1.00 71.19 286 GLU A N 1
ATOM 2203 C CA . GLU A 1 286 ? 20.753 -9.214 -4.408 1.00 71.19 286 GLU A CA 1
ATOM 2204 C C . GLU A 1 286 ? 20.869 -7.715 -4.097 1.00 71.19 286 GLU A C 1
ATOM 2206 O O . GLU A 1 286 ? 20.264 -7.248 -3.137 1.00 71.19 286 GLU A O 1
ATOM 2211 N N . PHE A 1 287 ? 21.575 -6.962 -4.947 1.00 69.50 287 PHE A N 1
ATOM 2212 C CA . PHE A 1 287 ? 21.805 -5.520 -4.822 1.00 69.50 287 PHE A CA 1
ATOM 2213 C C . PHE A 1 287 ? 21.337 -4.768 -6.073 1.00 69.50 287 PHE A C 1
ATOM 2215 O O . PHE A 1 287 ? 22.064 -3.941 -6.618 1.00 69.50 287 PHE A O 1
ATOM 2222 N N . ALA A 1 288 ? 20.143 -5.105 -6.561 1.00 76.62 288 ALA A N 1
ATOM 2223 C CA . ALA A 1 288 ? 19.561 -4.438 -7.716 1.00 76.62 288 ALA A CA 1
ATOM 2224 C C . ALA A 1 288 ? 19.211 -2.984 -7.378 1.00 76.62 288 ALA A C 1
ATOM 2226 O O . ALA A 1 288 ? 18.466 -2.741 -6.427 1.00 76.62 288 ALA A O 1
ATOM 2227 N N . GLY A 1 289 ? 19.705 -2.046 -8.185 1.00 91.75 289 GLY A N 1
ATOM 2228 C CA . GLY A 1 289 ? 19.116 -0.714 -8.269 1.00 91.75 289 GLY A CA 1
ATOM 2229 C C . GLY A 1 289 ? 17.689 -0.774 -8.823 1.00 91.75 289 GLY A C 1
ATOM 2230 O O . GLY A 1 289 ? 17.198 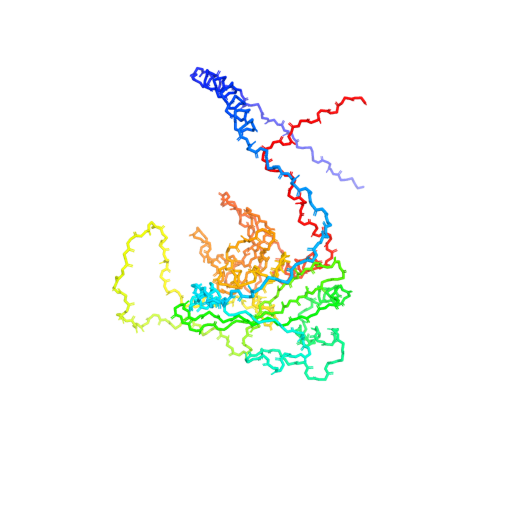-1.829 -9.251 1.00 91.75 289 GLY A O 1
ATOM 2231 N N . ILE A 1 290 ? 17.010 0.364 -8.819 1.00 95.75 290 ILE A N 1
ATOM 2232 C CA . ILE A 1 290 ? 15.666 0.479 -9.382 1.00 95.75 290 ILE A CA 1
ATOM 2233 C C . ILE A 1 290 ? 15.762 0.770 -10.869 1.00 95.75 290 ILE A C 1
ATOM 2235 O O . ILE A 1 290 ? 16.562 1.582 -11.323 1.00 95.75 290 ILE A O 1
ATOM 2239 N N . VAL A 1 291 ? 14.894 0.115 -11.633 1.00 96.75 291 VAL A N 1
ATOM 2240 C CA . VAL A 1 291 ? 14.709 0.403 -13.052 1.00 96.75 291 VAL A CA 1
ATOM 2241 C C . VAL A 1 291 ? 13.328 1.000 -13.249 1.00 96.75 291 VAL A C 1
ATOM 2243 O O . VAL A 1 291 ? 12.311 0.338 -13.029 1.00 96.75 291 VAL A O 1
ATOM 2246 N N . TYR A 1 292 ? 13.273 2.247 -13.690 1.00 97.12 292 TYR A N 1
ATOM 2247 C CA . TYR A 1 292 ? 12.034 2.896 -14.085 1.00 97.12 292 TYR A CA 1
ATOM 2248 C C . TYR A 1 292 ? 11.691 2.490 -15.508 1.00 97.12 292 TYR A C 1
ATOM 2250 O O . TYR A 1 292 ? 12.476 2.693 -16.431 1.00 97.12 292 TYR A O 1
ATOM 2258 N N . ALA A 1 293 ? 10.513 1.898 -15.682 1.00 96.06 293 ALA A N 1
ATOM 2259 C CA . ALA A 1 293 ? 10.001 1.514 -16.983 1.00 96.06 293 ALA A CA 1
ATOM 2260 C C . ALA A 1 293 ? 8.842 2.427 -17.377 1.00 96.06 293 ALA A C 1
ATOM 2262 O O . ALA A 1 293 ? 7.773 2.415 -16.755 1.00 96.06 293 ALA A O 1
ATOM 2263 N N . GLU A 1 294 ? 9.047 3.198 -18.440 1.00 94.69 294 GLU A N 1
ATOM 2264 C CA . GLU A 1 294 ? 8.022 4.065 -18.997 1.00 94.69 294 GLU A CA 1
ATOM 2265 C C . GLU A 1 294 ? 7.077 3.316 -19.946 1.00 94.69 294 GLU A C 1
ATOM 2267 O O . GLU A 1 294 ? 7.414 2.309 -20.573 1.00 94.69 294 GLU A O 1
ATOM 2272 N N . SER A 1 295 ? 5.876 3.863 -20.138 1.00 90.44 295 SER A N 1
ATOM 2273 C CA . SER A 1 295 ? 4.881 3.360 -21.095 1.00 90.44 295 SER A CA 1
ATOM 2274 C C . SER A 1 295 ? 5.365 3.365 -22.554 1.00 90.44 295 SER A C 1
ATOM 2276 O O . SER A 1 295 ? 4.858 2.597 -23.375 1.00 90.44 295 SER A O 1
ATOM 2278 N N . THR A 1 296 ? 6.366 4.193 -22.872 1.00 92.62 296 THR A N 1
ATOM 2279 C CA . THR A 1 296 ? 7.082 4.229 -24.160 1.00 92.62 296 THR A CA 1
ATOM 2280 C C . THR A 1 296 ? 7.941 2.975 -24.377 1.00 92.62 296 THR A C 1
ATOM 2282 O O . THR A 1 296 ? 8.220 2.596 -25.518 1.00 92.62 296 THR A O 1
ATOM 2285 N N . GLY A 1 297 ? 8.296 2.280 -23.292 1.00 91.75 297 GLY A N 1
ATOM 2286 C CA . GLY A 1 297 ? 9.250 1.178 -23.257 1.00 91.75 297 GLY A CA 1
ATOM 2287 C C . GLY A 1 297 ? 10.690 1.620 -22.997 1.00 91.75 297 GLY A C 1
ATOM 2288 O O . GLY A 1 297 ? 11.576 0.775 -23.090 1.00 91.75 297 GLY A O 1
ATOM 2289 N N . GLU A 1 298 ? 10.921 2.903 -22.712 1.00 95.00 298 GLU A N 1
ATOM 2290 C CA . GLU A 1 298 ? 12.207 3.402 -22.224 1.00 95.00 298 GLU A CA 1
ATOM 2291 C C . GLU A 1 298 ? 12.467 2.898 -20.799 1.00 95.00 298 GLU A C 1
ATOM 2293 O O . GLU A 1 298 ? 11.537 2.775 -19.995 1.00 95.00 298 GLU A O 1
ATOM 2298 N N . LEU A 1 299 ? 13.728 2.559 -20.526 1.00 96.62 299 LEU A N 1
ATOM 2299 C CA . LEU A 1 299 ? 14.198 2.104 -19.224 1.00 96.62 299 LEU A CA 1
ATOM 2300 C C . LEU A 1 299 ? 15.255 3.075 -18.709 1.00 96.62 299 LEU A C 1
ATOM 2302 O O . LEU A 1 299 ? 16.197 3.394 -19.435 1.00 96.62 299 LEU A O 1
ATOM 2306 N N . VAL A 1 300 ? 15.109 3.494 -17.456 1.00 96.69 300 VAL A N 1
ATOM 2307 C CA . VAL A 1 300 ? 16.080 4.328 -16.746 1.00 96.69 300 VAL A CA 1
ATOM 2308 C C . VAL A 1 300 ? 16.530 3.573 -15.503 1.00 96.69 300 VAL A C 1
ATOM 2310 O O . VAL A 1 300 ? 15.701 3.212 -14.672 1.00 96.69 300 VAL A O 1
ATOM 2313 N N . GLU A 1 301 ? 17.826 3.297 -15.398 1.00 95.25 301 GLU A N 1
ATOM 2314 C CA . GLU A 1 301 ? 18.426 2.626 -14.242 1.00 95.25 301 GLU A CA 1
ATOM 2315 C C . GLU A 1 301 ? 18.914 3.671 -13.233 1.00 95.25 301 GLU A C 1
ATOM 2317 O O . GLU A 1 301 ? 19.615 4.615 -13.603 1.00 95.25 301 GLU A O 1
ATOM 2322 N N . GLU A 1 302 ? 18.569 3.488 -11.961 1.00 94.12 302 GLU A N 1
ATOM 2323 C CA . GLU A 1 302 ? 19.043 4.307 -10.848 1.00 94.12 302 GLU A CA 1
ATOM 2324 C C . GLU A 1 302 ? 19.674 3.439 -9.754 1.00 94.12 302 GLU A C 1
ATOM 2326 O O . GLU A 1 302 ? 19.258 2.309 -9.497 1.00 94.12 302 GLU A O 1
ATOM 2331 N N . GLU A 1 303 ? 20.681 3.987 -9.071 1.00 93.12 303 GLU A N 1
ATOM 2332 C CA . GLU A 1 303 ? 21.404 3.311 -7.981 1.00 93.12 303 GLU A CA 1
ATOM 2333 C C . GLU A 1 303 ? 20.607 3.266 -6.659 1.00 93.12 303 GLU A C 1
ATOM 2335 O O . GLU A 1 303 ? 21.117 2.810 -5.635 1.00 93.12 303 GLU A O 1
ATOM 2340 N N . GLU A 1 304 ? 19.360 3.744 -6.652 1.00 94.31 304 GLU A N 1
ATOM 2341 C CA . GLU A 1 304 ? 18.493 3.721 -5.477 1.00 94.31 304 GLU A CA 1
ATOM 2342 C C . GLU A 1 304 ? 18.150 2.279 -5.068 1.00 94.31 304 GLU A C 1
ATOM 2344 O O . GLU A 1 304 ? 17.726 1.458 -5.884 1.00 94.31 304 GLU A O 1
ATOM 2349 N N . ALA A 1 305 ? 18.304 1.967 -3.778 1.00 94.31 305 ALA A N 1
ATOM 2350 C CA . ALA A 1 305 ? 17.929 0.665 -3.242 1.00 94.31 305 ALA A CA 1
ATOM 2351 C C . ALA A 1 305 ? 16.392 0.515 -3.169 1.00 94.31 305 ALA A C 1
ATOM 2353 O O . ALA A 1 305 ? 15.707 1.442 -2.730 1.00 94.31 305 ALA A O 1
ATOM 2354 N N . PRO A 1 306 ? 15.818 -0.668 -3.454 1.00 94.88 306 PRO A N 1
ATOM 2355 C CA . PRO A 1 306 ? 14.364 -0.855 -3.476 1.00 94.88 306 PRO A CA 1
ATOM 2356 C C . PRO A 1 306 ? 13.653 -0.524 -2.157 1.00 94.88 306 PRO A C 1
ATOM 2358 O O . PRO A 1 306 ? 12.550 0.019 -2.167 1.00 94.88 306 PRO A O 1
ATOM 2361 N N . LEU A 1 307 ? 14.277 -0.816 -1.009 1.00 95.38 307 LEU A N 1
ATOM 2362 C CA . LEU A 1 307 ? 13.720 -0.446 0.298 1.00 95.38 307 LEU A CA 1
ATOM 2363 C C . LEU A 1 307 ? 13.793 1.061 0.565 1.00 95.38 307 LEU A C 1
ATOM 2365 O O . LEU A 1 307 ? 12.886 1.582 1.210 1.00 95.38 307 LEU A O 1
ATOM 2369 N N . ALA A 1 308 ? 14.815 1.753 0.052 1.00 95.50 308 ALA A N 1
ATOM 2370 C CA . ALA A 1 308 ? 14.921 3.206 0.160 1.00 95.50 308 ALA A CA 1
ATOM 2371 C C . ALA A 1 308 ? 13.793 3.885 -0.631 1.00 95.50 308 ALA A C 1
ATOM 2373 O O . ALA A 1 308 ? 13.065 4.695 -0.066 1.00 95.50 308 ALA A O 1
ATOM 2374 N N . PHE A 1 309 ? 13.523 3.431 -1.857 1.00 95.88 309 PHE A N 1
ATOM 2375 C CA . PHE A 1 309 ? 12.381 3.916 -2.637 1.00 95.88 309 PHE A CA 1
ATOM 2376 C C . PHE A 1 309 ? 11.044 3.699 -1.937 1.00 95.88 309 PHE A C 1
ATOM 2378 O O . PHE A 1 309 ? 10.164 4.563 -1.965 1.00 95.88 309 PHE A O 1
ATOM 2385 N N . ILE A 1 310 ? 10.853 2.536 -1.306 1.00 96.88 310 ILE A N 1
ATOM 2386 C CA . ILE A 1 310 ? 9.629 2.267 -0.546 1.00 96.88 310 ILE A CA 1
ATOM 2387 C C . ILE A 1 310 ? 9.539 3.206 0.659 1.00 96.88 310 ILE A C 1
ATOM 2389 O O . ILE A 1 310 ? 8.468 3.763 0.910 1.00 96.88 310 ILE A O 1
ATOM 2393 N N . ALA A 1 311 ? 10.642 3.417 1.380 1.00 95.88 311 ALA A N 1
ATOM 2394 C CA . ALA A 1 311 ? 10.698 4.347 2.501 1.00 95.88 311 ALA A CA 1
ATOM 2395 C C . ALA A 1 311 ? 10.347 5.777 2.065 1.00 95.88 311 ALA A C 1
ATOM 2397 O O . ALA A 1 311 ? 9.506 6.429 2.692 1.00 95.88 311 ALA A O 1
ATOM 2398 N N . ASP A 1 312 ? 10.912 6.239 0.952 1.00 95.12 312 ASP A N 1
ATOM 2399 C CA . ASP A 1 312 ? 10.641 7.553 0.379 1.00 95.12 312 ASP A CA 1
ATOM 2400 C C . ASP A 1 312 ? 9.199 7.660 -0.107 1.00 95.12 312 ASP A C 1
ATOM 2402 O O . ASP A 1 312 ? 8.522 8.650 0.161 1.00 95.12 312 ASP A O 1
ATOM 2406 N N . THR A 1 313 ? 8.668 6.615 -0.739 1.00 94.69 313 THR A N 1
ATOM 2407 C CA . THR A 1 313 ? 7.265 6.538 -1.159 1.00 94.69 313 THR A CA 1
ATOM 2408 C C . THR A 1 313 ? 6.321 6.665 0.035 1.00 94.69 313 THR A C 1
ATOM 2410 O O . THR A 1 313 ? 5.409 7.494 0.022 1.00 94.69 313 THR A O 1
ATOM 2413 N N . VAL A 1 314 ? 6.548 5.893 1.100 1.00 95.44 314 VAL A N 1
ATOM 2414 C CA . VAL A 1 314 ? 5.741 5.949 2.325 1.00 95.44 314 VAL A CA 1
ATOM 2415 C C . VAL A 1 314 ? 5.855 7.322 2.987 1.00 95.44 314 VAL A C 1
ATOM 2417 O O . VAL A 1 314 ? 4.836 7.917 3.341 1.00 95.44 314 VAL A O 1
ATOM 2420 N N . SER A 1 315 ? 7.071 7.861 3.097 1.00 94.06 315 SER A N 1
ATOM 2421 C CA . SER A 1 315 ? 7.334 9.186 3.670 1.00 94.06 315 SER A CA 1
ATOM 2422 C C . SER A 1 315 ? 6.657 10.295 2.872 1.00 94.06 315 SER A C 1
ATOM 2424 O O . SER A 1 315 ? 6.054 11.195 3.454 1.00 94.06 315 SER A O 1
ATOM 2426 N N . ASN A 1 316 ? 6.700 10.218 1.543 1.00 91.69 316 ASN A N 1
ATOM 2427 C CA . ASN A 1 316 ? 6.053 11.168 0.651 1.00 91.69 316 ASN A CA 1
ATOM 2428 C C . ASN A 1 316 ? 4.536 11.095 0.790 1.00 91.69 316 ASN A C 1
ATOM 2430 O O . ASN A 1 316 ? 3.899 12.124 0.976 1.00 91.69 316 ASN A O 1
ATOM 2434 N N . ILE A 1 317 ? 3.943 9.903 0.788 1.00 91.00 317 ILE A N 1
ATOM 2435 C CA . ILE A 1 317 ? 2.492 9.739 0.931 1.00 91.00 317 ILE A CA 1
ATOM 2436 C C . ILE A 1 317 ? 2.008 10.191 2.323 1.00 91.00 317 ILE A C 1
ATOM 2438 O O . ILE A 1 317 ? 0.958 10.824 2.441 1.00 91.00 317 ILE A O 1
ATOM 2442 N N . ALA A 1 318 ? 2.777 9.913 3.380 1.00 89.62 318 ALA A N 1
ATOM 2443 C CA . ALA A 1 318 ? 2.456 10.319 4.749 1.00 89.62 318 ALA A CA 1
ATOM 2444 C C . ALA A 1 318 ? 2.715 11.817 5.015 1.00 89.62 318 ALA A C 1
ATOM 2446 O O . ALA A 1 318 ? 2.013 12.450 5.811 1.00 89.62 318 ALA A O 1
ATOM 2447 N N . GLY A 1 319 ? 3.743 12.382 4.378 1.00 77.50 319 GLY A N 1
ATOM 2448 C CA . GLY A 1 319 ? 4.201 13.758 4.557 1.00 77.50 319 GLY A CA 1
ATOM 2449 C C . GLY A 1 319 ? 3.526 14.766 3.629 1.00 77.50 319 GLY A C 1
ATOM 2450 O O . GLY A 1 319 ? 3.366 15.932 4.004 1.00 77.50 319 GLY A O 1
ATOM 2451 N N . GLN A 1 320 ? 3.103 14.350 2.434 1.00 59.03 320 GLN A N 1
ATOM 2452 C CA . GLN A 1 320 ? 2.541 15.259 1.449 1.00 59.03 320 GLN A CA 1
ATOM 2453 C C . GLN A 1 320 ? 1.076 15.594 1.715 1.00 59.03 320 GLN A C 1
ATOM 2455 O O . GLN A 1 320 ? 0.208 14.758 1.963 1.00 59.03 320 GLN A O 1
ATOM 2460 N N . ARG A 1 321 ? 0.804 16.881 1.482 1.00 46.28 321 ARG A N 1
ATOM 2461 C CA . ARG A 1 321 ? -0.421 17.391 0.868 1.00 46.28 321 ARG A CA 1
ATOM 2462 C C . ARG A 1 321 ? -0.648 16.710 -0.496 1.00 46.28 321 ARG A C 1
ATOM 2464 O O . ARG A 1 321 ? -0.657 17.398 -1.514 1.00 46.28 321 ARG A O 1
ATOM 2471 N N . VAL A 1 322 ? -0.866 15.394 -0.540 1.00 44.88 322 VAL A N 1
ATOM 2472 C CA . VAL A 1 322 ? -1.532 14.759 -1.682 1.00 44.88 322 VAL A CA 1
ATOM 2473 C C . VAL A 1 322 ? -2.995 15.181 -1.588 1.00 44.88 322 VAL A C 1
ATOM 2475 O O . VAL A 1 322 ? -3.883 14.422 -1.225 1.00 44.88 322 VAL A O 1
ATOM 2478 N N . VAL A 1 323 ? -3.257 16.461 -1.850 1.00 38.66 323 VAL A N 1
ATOM 2479 C CA . VAL A 1 323 ? -4.502 16.810 -2.510 1.00 38.66 323 VAL A CA 1
ATOM 2480 C C . VAL A 1 323 ? -4.342 16.074 -3.837 1.00 38.66 323 VAL A C 1
ATOM 2482 O O . VAL A 1 323 ? -3.415 16.431 -4.571 1.00 38.66 323 VAL A O 1
ATOM 2485 N N . PRO A 1 324 ? -5.135 15.025 -4.149 1.00 40.47 324 PRO A N 1
ATOM 2486 C CA . PRO A 1 324 ? -5.230 14.600 -5.541 1.00 40.47 324 PRO A CA 1
ATOM 2487 C C . PRO A 1 324 ? -5.507 15.908 -6.268 1.00 40.47 324 PRO A C 1
ATOM 2489 O O . PRO A 1 324 ? -6.448 16.573 -5.817 1.00 40.47 324 PRO A O 1
ATOM 2492 N N . PRO A 1 325 ? -4.665 16.366 -7.221 1.00 36.66 325 PRO A N 1
ATOM 2493 C CA . PRO A 1 325 ? -4.844 17.679 -7.828 1.00 36.66 325 PRO A CA 1
ATOM 2494 C C . PRO A 1 325 ? -6.322 17.770 -8.131 1.00 36.66 325 PRO A C 1
ATOM 2496 O O . PRO A 1 325 ? -6.825 16.861 -8.799 1.00 36.66 325 PRO A O 1
ATOM 2499 N N . ALA A 1 326 ? -7.023 18.709 -7.468 1.00 39.75 326 ALA A N 1
ATOM 2500 C CA . ALA A 1 326 ? -8.478 18.753 -7.517 1.00 39.75 326 ALA A CA 1
ATOM 2501 C C . ALA A 1 326 ? -8.805 18.579 -8.986 1.00 39.75 326 ALA A C 1
ATOM 2503 O O . ALA A 1 326 ? -8.242 19.333 -9.779 1.00 39.75 326 ALA A O 1
ATOM 2504 N N . TYR A 1 327 ? -9.519 17.504 -9.339 1.00 39.78 327 TYR A N 1
ATOM 2505 C CA . TYR A 1 327 ? -9.736 17.107 -10.724 1.00 39.78 327 TYR A CA 1
ATOM 2506 C C . TYR A 1 327 ? -10.546 18.228 -11.382 1.00 39.78 327 TYR A C 1
ATOM 2508 O O . TYR A 1 327 ? -11.771 18.220 -11.429 1.00 39.78 327 TYR A O 1
ATOM 2516 N N . LEU A 1 328 ? -9.837 19.275 -11.783 1.00 35.50 328 LEU A N 1
ATOM 2517 C CA . LEU A 1 328 ? -10.315 20.523 -12.331 1.00 35.50 328 LEU A CA 1
ATOM 2518 C C . LEU A 1 328 ? -10.099 20.387 -13.825 1.00 35.50 328 LEU A C 1
ATOM 2520 O O . LEU A 1 328 ? -9.197 20.973 -14.409 1.00 35.50 328 LEU A O 1
ATOM 2524 N N . GLY A 1 329 ? -10.965 19.572 -14.420 1.00 33.53 329 GLY A N 1
ATOM 2525 C CA . GLY A 1 329 ? -11.207 19.585 -15.849 1.00 33.53 329 GLY A CA 1
ATOM 2526 C C . GLY A 1 329 ? -10.316 18.648 -16.651 1.00 33.53 329 GLY A C 1
ATOM 2527 O O . GLY A 1 329 ? -9.091 18.690 -16.605 1.00 33.53 329 GLY A O 1
ATOM 2528 N N . GLY A 1 330 ? -10.982 17.834 -17.468 1.00 31.28 330 GLY A N 1
ATOM 2529 C CA . GLY A 1 330 ? -10.381 17.221 -18.642 1.00 31.28 330 GLY A CA 1
ATOM 2530 C C . GLY A 1 330 ? -9.862 18.263 -19.654 1.00 31.28 330 GLY A C 1
ATOM 2531 O O . GLY A 1 330 ? -9.822 19.463 -19.376 1.00 31.28 330 GLY A O 1
ATOM 2532 N N . PRO A 1 331 ? -9.452 17.817 -20.850 1.00 33.09 331 PRO A N 1
ATOM 2533 C CA . PRO A 1 331 ? -8.709 18.631 -21.807 1.00 33.09 331 PRO A CA 1
ATOM 2534 C C . PRO A 1 331 ? -9.547 19.829 -22.278 1.00 33.09 331 PRO A C 1
ATOM 2536 O O . PRO A 1 331 ? -10.461 19.686 -23.087 1.00 33.09 331 PRO A O 1
ATOM 2539 N N . GLY A 1 332 ? -9.248 21.013 -21.741 1.00 34.72 332 GLY A N 1
ATOM 2540 C CA . GLY A 1 332 ? -9.965 22.246 -22.074 1.00 34.72 332 GLY A CA 1
ATOM 2541 C C . GLY A 1 332 ? -9.501 23.526 -21.372 1.00 34.72 332 GLY A C 1
ATOM 2542 O O . GLY A 1 332 ? -10.051 24.581 -21.663 1.00 34.72 332 GLY A O 1
ATOM 2543 N N . ALA A 1 333 ? -8.502 23.489 -20.485 1.00 32.72 333 ALA A N 1
ATOM 2544 C CA . ALA A 1 333 ? -8.051 24.671 -19.741 1.00 32.72 333 ALA A CA 1
ATOM 2545 C C . ALA A 1 333 ? -6.657 25.163 -20.179 1.00 32.72 333 ALA A C 1
ATOM 2547 O O . ALA A 1 333 ? -5.765 25.350 -19.362 1.00 32.72 333 ALA A O 1
ATOM 2548 N N . PHE A 1 334 ? -6.477 25.404 -21.480 1.00 39.50 334 PHE A N 1
ATOM 2549 C CA . PHE A 1 334 ? -5.508 26.393 -21.963 1.00 39.50 334 PHE A CA 1
ATOM 2550 C C . PHE A 1 334 ? -6.307 27.563 -22.518 1.00 39.50 334 PHE A C 1
ATOM 2552 O O . PHE A 1 334 ? -6.909 27.461 -23.585 1.00 39.50 334 PHE A O 1
ATOM 2559 N N . GLY A 1 335 ? -6.361 28.657 -21.766 1.00 40.47 335 GLY A N 1
ATOM 2560 C CA . GLY A 1 335 ? -7.133 29.814 -22.195 1.00 40.47 335 GLY A CA 1
ATOM 2561 C C . GLY A 1 335 ? -7.207 30.947 -21.189 1.00 40.47 335 GLY A C 1
ATOM 2562 O O . GLY A 1 335 ? -8.272 31.530 -21.057 1.00 40.47 335 GLY A O 1
ATOM 2563 N N . VAL A 1 336 ? -6.114 31.275 -20.495 1.00 34.88 336 VAL A N 1
ATOM 2564 C CA . VAL A 1 336 ? -5.924 32.647 -20.004 1.00 34.88 336 VAL A CA 1
ATOM 2565 C C . VAL A 1 336 ? -4.472 33.030 -20.251 1.00 34.88 336 VAL A C 1
ATOM 2567 O O . VAL A 1 336 ? -3.566 32.723 -19.483 1.00 34.88 336 VAL A O 1
ATOM 2570 N N . THR A 1 337 ? -4.275 33.658 -21.402 1.00 34.59 337 THR A N 1
ATOM 2571 C CA . THR A 1 337 ? -3.166 34.561 -21.684 1.00 34.59 337 THR A CA 1
ATOM 2572 C C . THR A 1 337 ? -3.071 35.608 -20.582 1.00 34.59 337 THR A C 1
ATOM 2574 O O . THR A 1 337 ? -4.054 36.288 -20.288 1.00 34.59 337 THR A O 1
ATOM 2577 N N . ALA A 1 338 ? -1.881 35.753 -20.005 1.00 34.59 338 ALA A N 1
ATOM 2578 C CA . ALA A 1 338 ? -1.521 36.948 -19.266 1.00 34.59 338 ALA A CA 1
ATOM 2579 C C . ALA A 1 338 ? -1.554 38.148 -20.228 1.00 34.59 338 ALA A C 1
ATOM 2581 O O . ALA A 1 338 ? -0.862 38.141 -21.247 1.00 34.59 338 ALA A O 1
ATOM 2582 N N . CYS A 1 339 ? -2.355 39.158 -19.898 1.00 30.89 339 CYS A N 1
ATOM 2583 C CA . CYS A 1 339 ? -2.196 40.517 -20.398 1.00 30.89 339 CYS A CA 1
ATOM 2584 C C . CYS A 1 339 ? -2.178 41.450 -19.183 1.00 30.89 339 CYS A C 1
ATOM 2586 O O . CYS A 1 339 ? -3.170 41.501 -18.461 1.00 30.89 339 CYS A O 1
ATOM 2588 N N . GLU A 1 340 ? -1.026 42.116 -19.045 1.00 34.88 340 GLU A N 1
ATOM 2589 C CA . GLU A 1 340 ? -0.635 43.249 -18.179 1.00 34.88 340 GLU A CA 1
ATOM 2590 C C . GLU A 1 340 ? -0.776 43.128 -16.655 1.00 34.88 340 GLU A C 1
ATOM 2592 O O . GLU A 1 340 ? -1.904 43.122 -16.115 1.00 34.88 340 GLU A O 1
#

Radius of gyration: 27.55 Å; chains: 1; bounding box: 100×76×74 Å

pLDDT: mean 76.04, std 23.53, range [30.25, 98.56]